Protein AF-0000000085138507 (afdb_homodimer)

Secondary structure (DSSP, 8-state):
-----------SEEEEE--TTSPPTTGGG---S-HHHHHHHHHTHHHHHHTTS-EEEEEEETTT--EEEEEEEEEEEEEGGGGTTTS-S---SEEEEEEEEEEEE-GGG-SSSHHHHHHHHHHHHHHHHHHHS---EEEEEE-GGGHHHHHHTT-EE-SSPP-TT-PEEEEEEHHHHHH-/-----------SEEEEE--TTSPPTTGGG---S-HHHHHHHHHTHHHHHHTTS-EEEEEEETTT--EEEEEEEEEEEEEGGGGTTTS-S---SEEEEEEEEEEEE-GGG-SSSHHHHHHHHHHHHHHHHHHHS---EEEEEE-GGGHHHHHHTT-EE-SSPP-TT-PEEEEEEHHHHHH-

Organism: Escherichia coli (strain 55989 / EAEC) (NCBI:txid585055)

Structure (mmCIF, N/CA/C/O backbone):
data_AF-0000000085138507-model_v1
#
loop_
_entity.id
_entity.type
_entity.pdbx_description
1 polymer 'Putative acetyltransferase'
#
loop_
_atom_site.group_PDB
_atom_site.id
_atom_site.type_symbol
_atom_site.label_atom_id
_atom_site.label_alt_id
_atom_site.label_comp_id
_atom_site.label_asym_id
_atom_site.label_entity_id
_atom_site.label_seq_id
_atom_site.pdbx_PDB_ins_code
_atom_site.Cartn_x
_atom_site.Cartn_y
_atom_site.Cartn_z
_atom_site.occupancy
_atom_site.B_iso_or_equiv
_atom_site.auth_seq_id
_atom_site.auth_comp_id
_atom_site.auth_asym_id
_atom_site.auth_atom_id
_atom_site.pdbx_PDB_model_num
ATOM 1 N N . MET A 1 1 ? -23.391 52.281 -12.688 1 33.97 1 MET A N 1
ATOM 2 C CA . MET A 1 1 ? -23.453 50.938 -12.078 1 33.97 1 MET A CA 1
ATOM 3 C C . MET A 1 1 ? -22.125 50.219 -12.211 1 33.97 1 MET A C 1
ATOM 5 O O . MET A 1 1 ? -21.688 49.906 -13.328 1 33.97 1 MET A O 1
ATOM 9 N N . VAL A 1 2 ? -21.156 50.469 -11.352 1 42.88 2 VAL A N 1
ATOM 10 C CA . VAL A 1 2 ? -19.781 49.969 -11.227 1 42.88 2 VAL A CA 1
ATOM 11 C C . VAL A 1 2 ? -19.781 48.438 -11.141 1 42.88 2 VAL A C 1
ATOM 13 O O . VAL A 1 2 ? -20.516 47.875 -10.352 1 42.88 2 VAL A O 1
ATOM 16 N N . ASP A 1 3 ? -19.562 47.719 -12.203 1 40.81 3 ASP A N 1
ATOM 17 C CA . ASP A 1 3 ? -19.266 46.281 -12.219 1 40.81 3 ASP A CA 1
ATOM 18 C C . ASP A 1 3 ? -18.281 45.938 -11.109 1 40.81 3 ASP A C 1
ATOM 20 O O . ASP A 1 3 ? -17.125 46.375 -11.117 1 40.81 3 ASP A O 1
ATOM 24 N N . LYS A 1 4 ? -18.734 45.812 -9.883 1 41.88 4 LYS A N 1
ATOM 25 C CA . LYS A 1 4 ? -17.922 45.188 -8.844 1 41.88 4 LYS A CA 1
ATOM 26 C C . LYS A 1 4 ? -17.25 43.906 -9.367 1 41.88 4 LYS A C 1
ATOM 28 O O . LYS A 1 4 ? -17.906 42.875 -9.555 1 41.88 4 LYS A O 1
ATOM 33 N N . HIS A 1 5 ? -16.203 43.938 -10.211 1 39.97 5 HIS A N 1
ATOM 34 C CA . HIS A 1 5 ? -15.344 42.75 -10.367 1 39.97 5 HIS A CA 1
ATOM 35 C C . HIS A 1 5 ? -15.109 42.062 -9.031 1 39.97 5 HIS A C 1
ATOM 37 O O . HIS A 1 5 ? -14.445 42.625 -8.148 1 39.97 5 HIS A O 1
ATOM 43 N N . GLU A 1 6 ? -16.031 41.438 -8.484 1 41.84 6 GLU A N 1
ATOM 44 C CA . GLU A 1 6 ? -15.68 40.5 -7.41 1 41.84 6 GLU A CA 1
ATOM 45 C C . GLU A 1 6 ? -14.312 39.875 -7.656 1 41.84 6 GLU A C 1
ATOM 47 O O . GLU A 1 6 ? -14.117 39.156 -8.648 1 41.84 6 GLU A O 1
ATOM 52 N N . GLU A 1 7 ? -13.211 40.5 -7.371 1 41.88 7 GLU A N 1
ATOM 53 C CA . GLU A 1 7 ? -11.922 39.844 -7.344 1 41.88 7 GLU A CA 1
ATOM 54 C C . GLU A 1 7 ? -12.055 38.406 -6.82 1 41.88 7 GLU A C 1
ATOM 56 O O . GLU A 1 7 ? -12.406 38.188 -5.66 1 41.88 7 GLU A O 1
ATOM 61 N N . ILE A 1 8 ? -12.539 37.438 -7.512 1 46.22 8 ILE A N 1
ATOM 62 C CA . ILE A 1 8 ? -12.406 36.031 -7.148 1 46.22 8 ILE A CA 1
ATOM 63 C C . ILE A 1 8 ? -11.07 35.812 -6.441 1 46.22 8 ILE A C 1
ATOM 65 O O . ILE A 1 8 ? -10.008 35.906 -7.059 1 46.22 8 ILE A O 1
ATOM 69 N N . THR A 1 9 ? -10.828 36.188 -5.195 1 48.88 9 THR A N 1
ATOM 70 C CA . THR A 1 9 ? -9.656 35.938 -4.359 1 48.88 9 THR A CA 1
ATOM 71 C C . THR A 1 9 ? -9.281 34.438 -4.414 1 48.88 9 THR A C 1
ATOM 73 O O . THR A 1 9 ? -10.031 33.594 -3.938 1 48.88 9 THR A O 1
ATOM 76 N N . LEU A 1 10 ? -8.664 33.969 -5.422 1 53.12 10 LEU A N 1
ATOM 77 C CA . LEU A 1 10 ? -8.125 32.625 -5.527 1 53.12 10 LEU A CA 1
ATOM 78 C C . LEU A 1 10 ? -7.574 32.156 -4.188 1 53.12 10 LEU A C 1
ATOM 80 O O . LEU A 1 10 ? -7.012 32.938 -3.43 1 53.12 10 LEU A O 1
ATOM 84 N N . PRO A 1 11 ? -8.047 30.969 -3.801 1 62.44 11 PRO A N 1
ATOM 85 C CA . PRO A 1 11 ? -7.48 30.531 -2.523 1 62.44 11 PRO A CA 1
ATOM 86 C C . PRO A 1 11 ? -5.969 30.75 -2.439 1 62.44 11 PRO A C 1
ATOM 88 O O . PRO A 1 11 ? -5.27 30.641 -3.449 1 62.44 11 PRO A O 1
ATOM 91 N N . ILE A 1 12 ? -5.543 31.328 -1.505 1 81 12 ILE A N 1
ATOM 92 C CA . ILE A 1 12 ? -4.16 31.719 -1.245 1 81 12 ILE A CA 1
ATOM 93 C C . ILE A 1 12 ? -3.279 30.484 -1.158 1 81 12 ILE A C 1
ATOM 95 O O . ILE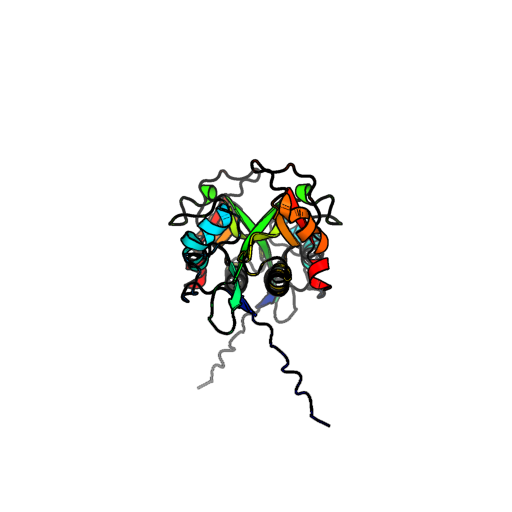 A 1 12 ? -2.053 30.578 -1.23 1 81 12 ILE A O 1
ATOM 99 N N . VAL A 1 13 ? -3.953 29.25 -1.295 1 89.38 13 VAL A N 1
ATOM 100 C CA . VAL A 1 13 ? -3.123 28.078 -1.058 1 89.38 13 VAL A CA 1
ATOM 101 C C . VAL A 1 13 ? -3.324 27.062 -2.184 1 89.38 13 VAL A C 1
ATOM 103 O O . VAL A 1 13 ? -4.352 27.078 -2.867 1 89.38 13 VAL A O 1
ATOM 106 N N . LEU A 1 14 ? -2.346 26.25 -2.516 1 92.69 14 LEU A N 1
ATOM 107 C CA . LEU A 1 14 ? -2.326 25.172 -3.498 1 92.69 14 LEU A CA 1
ATOM 108 C C . LEU A 1 14 ? -1.874 23.859 -2.859 1 92.69 14 LEU A C 1
ATOM 110 O O . LEU A 1 14 ? -0.912 23.844 -2.088 1 92.69 14 LEU A O 1
ATOM 114 N N . SER A 1 15 ? -2.652 22.828 -3.082 1 94.56 15 SER A N 1
ATOM 115 C CA . SER A 1 15 ? -2.256 21.5 -2.639 1 94.56 15 SER A CA 1
ATOM 116 C C . SER A 1 15 ? -1.536 20.734 -3.748 1 94.56 15 SER A C 1
ATOM 118 O O . SER A 1 15 ? -1.944 20.797 -4.91 1 94.56 15 SER A O 1
ATOM 120 N N . CYS A 1 16 ? -0.448 20.031 -3.461 1 95.56 16 CYS A N 1
ATOM 121 C CA . CYS A 1 16 ? 0.313 19.266 -4.445 1 95.56 16 CYS A CA 1
ATOM 122 C C . CYS A 1 16 ? 1.08 18.125 -3.781 1 95.56 16 CYS A C 1
ATOM 124 O O . CYS A 1 16 ? 1.076 18 -2.557 1 95.56 16 CYS A O 1
ATOM 126 N N . ASN A 1 17 ? 1.604 17.281 -4.617 1 97.69 17 ASN A N 1
ATOM 127 C CA . ASN A 1 17 ? 2.549 16.312 -4.09 1 97.69 17 ASN A CA 1
ATOM 128 C C . ASN A 1 17 ? 3.844 16.969 -3.629 1 97.69 17 ASN A C 1
ATOM 130 O O . ASN A 1 17 ? 4.395 17.812 -4.328 1 97.69 17 ASN A O 1
ATOM 134 N N . TYR A 1 18 ? 4.273 16.641 -2.441 1 98.25 18 TYR A N 1
ATOM 135 C CA . TYR A 1 18 ? 5.582 17.109 -1.993 1 98.25 18 TYR A CA 1
ATOM 136 C C . TYR A 1 18 ? 6.695 16.469 -2.816 1 98.25 18 TYR A C 1
ATOM 138 O O . TYR A 1 18 ? 6.691 15.258 -3.053 1 98.25 18 TYR A O 1
ATOM 146 N N . GLN A 1 19 ? 7.648 17.266 -3.217 1 96.75 19 GLN A N 1
ATOM 147 C CA . GLN A 1 19 ? 8.797 16.797 -3.988 1 96.75 19 GLN A CA 1
ATOM 148 C C . GLN A 1 19 ? 10.102 17.062 -3.244 1 96.75 19 GLN A C 1
ATOM 150 O O . GLN A 1 19 ? 10.406 18.203 -2.906 1 96.75 19 GLN A O 1
ATOM 155 N N . SER A 1 20 ? 10.859 16.062 -3.057 1 96.94 20 SER A N 1
ATOM 156 C CA . SER A 1 20 ? 12.055 16.156 -2.223 1 96.94 20 SER A CA 1
ATOM 157 C C . SER A 1 20 ? 13.148 16.969 -2.916 1 96.94 20 SER A C 1
ATOM 159 O O . SER A 1 20 ? 14.109 17.391 -2.275 1 96.94 20 SER A O 1
ATOM 161 N N . ASP A 1 21 ? 13.078 17.156 -4.168 1 96.06 21 ASP A N 1
ATOM 162 C CA . ASP A 1 21 ? 14.117 17.875 -4.898 1 96.06 21 ASP A CA 1
ATOM 163 C C . ASP A 1 21 ? 13.805 19.359 -4.98 1 96.06 21 ASP A C 1
ATOM 165 O O . ASP A 1 21 ? 14.555 20.125 -5.594 1 96.06 21 ASP A O 1
ATOM 169 N N . ILE A 1 22 ? 12.688 19.797 -4.469 1 94.56 22 ILE A N 1
ATOM 170 C CA . ILE A 1 22 ? 12.273 21.203 -4.418 1 94.56 22 ILE A CA 1
ATOM 171 C C . ILE A 1 22 ? 12.516 21.766 -3.018 1 94.56 22 ILE A C 1
ATOM 173 O O . ILE A 1 22 ? 12.32 21.062 -2.021 1 94.56 22 ILE A O 1
ATOM 177 N N . THR A 1 23 ? 12.977 22.953 -2.996 1 94.56 23 THR A N 1
ATOM 178 C CA . THR A 1 23 ? 13.102 23.641 -1.722 1 94.56 23 THR A CA 1
ATOM 179 C C . THR A 1 23 ? 11.844 24.453 -1.422 1 94.56 23 THR A C 1
ATOM 181 O O . THR A 1 23 ? 11.477 25.344 -2.197 1 94.56 23 THR A O 1
ATOM 184 N N . TYR A 1 24 ? 11.242 24.219 -0.356 1 96.75 24 TYR A N 1
ATOM 185 C CA . TYR A 1 24 ? 10.055 24.953 0.068 1 96.75 24 TYR A CA 1
ATOM 186 C C . TYR A 1 24 ? 10.406 26.031 1.092 1 96.75 24 TYR A C 1
ATOM 188 O O . TYR A 1 24 ? 10.883 25.719 2.186 1 96.75 24 TYR A O 1
ATOM 196 N N . PRO A 1 25 ? 10.172 27.25 0.756 1 96.44 25 PRO A N 1
ATOM 197 C CA . PRO A 1 25 ? 10.438 28.297 1.753 1 96.44 25 PRO A CA 1
ATOM 198 C C . PRO A 1 25 ? 9.719 28.047 3.072 1 96.44 25 PRO A C 1
ATOM 200 O O . PRO A 1 25 ? 8.562 27.594 3.076 1 96.44 25 PRO A O 1
ATOM 203 N N . GLY A 1 26 ? 10.43 28.266 4.18 1 95.25 26 GLY A N 1
ATOM 204 C CA . GLY A 1 26 ? 9.812 28.172 5.492 1 95.25 26 GLY A CA 1
ATOM 205 C C . GLY A 1 26 ? 9.852 26.781 6.074 1 95.25 26 GLY A C 1
ATOM 206 O O . GLY A 1 26 ? 9.523 26.578 7.246 1 95.25 26 GLY A O 1
ATOM 207 N N . GLN A 1 27 ? 10.164 25.719 5.273 1 97.69 27 GLN A N 1
ATOM 208 C CA . GLN A 1 27 ? 10.141 24.344 5.766 1 97.69 27 GLN A CA 1
ATOM 209 C C . GLN A 1 27 ? 11.047 24.188 6.984 1 97.69 27 GLN A C 1
ATOM 211 O O . GLN A 1 27 ? 10.672 23.531 7.961 1 97.69 27 GLN A O 1
ATOM 216 N N . LYS A 1 28 ? 12.211 24.828 7 1 97.31 28 LYS A N 1
ATOM 217 C CA . LYS A 1 28 ? 13.18 24.688 8.086 1 97.31 28 LYS A CA 1
ATOM 218 C C . LYS A 1 28 ? 12.664 25.328 9.367 1 97.31 28 LYS A C 1
ATOM 220 O O . LYS A 1 28 ? 13.164 25.062 10.453 1 97.31 28 LYS A O 1
ATOM 225 N N . GLN A 1 29 ? 11.688 26.234 9.289 1 97.31 29 GLN A N 1
ATOM 226 C CA . GLN A 1 29 ? 11.117 26.922 10.438 1 97.31 29 GLN A CA 1
ATOM 227 C C . GLN A 1 29 ? 9.648 26.562 10.633 1 97.31 29 GLN A C 1
ATOM 229 O O . GLN A 1 29 ? 8.898 27.281 11.273 1 97.31 29 GLN A O 1
ATOM 234 N N . PHE A 1 30 ? 9.305 25.516 9.977 1 98.25 30 PHE A N 1
ATOM 235 C CA . PHE A 1 30 ? 7.914 25.078 10.062 1 98.25 30 PHE A CA 1
ATOM 236 C C . PHE A 1 30 ? 7.477 24.938 11.516 1 98.25 30 PHE A C 1
ATOM 238 O O . PHE A 1 30 ? 8.227 24.422 12.352 1 98.25 30 PHE A O 1
ATOM 245 N N . ASP A 1 31 ? 6.277 25.422 11.82 1 98.19 31 ASP A N 1
ATOM 246 C CA . ASP A 1 31 ? 5.742 25.375 13.18 1 98.19 31 ASP A CA 1
ATOM 247 C C . ASP A 1 31 ? 4.234 25.141 13.172 1 98.19 31 ASP A C 1
ATOM 249 O O . ASP A 1 31 ? 3.459 26.047 12.859 1 98.19 31 ASP A O 1
ATOM 253 N N . CYS A 1 32 ? 3.848 23.984 13.531 1 97.25 32 CYS A N 1
ATOM 254 C CA . CYS A 1 32 ? 2.42 23.688 13.609 1 97.25 32 CYS A CA 1
ATOM 255 C C . CYS A 1 32 ? 1.965 23.562 15.055 1 97.25 32 CYS A C 1
ATOM 257 O O . CYS A 1 32 ? 0.802 23.25 15.32 1 97.25 32 CYS A O 1
ATOM 259 N N . GLY A 1 33 ? 2.885 23.734 15.984 1 96.25 33 GLY A N 1
ATOM 260 C CA . GLY A 1 33 ? 2.557 23.656 17.406 1 96.25 33 GLY A CA 1
ATOM 261 C C . GLY A 1 33 ? 2.824 22.281 18 1 96.25 33 GLY A C 1
ATOM 262 O O . GLY A 1 33 ? 2.725 22.109 19.219 1 96.25 33 GLY A O 1
ATOM 263 N N . ASN A 1 34 ? 3.078 21.219 17.297 1 94.88 34 ASN A N 1
ATOM 264 C CA . ASN A 1 34 ? 3.461 19.891 17.734 1 94.88 34 ASN A CA 1
ATOM 265 C C . ASN A 1 34 ? 4.949 19.625 17.5 1 94.88 34 ASN A C 1
ATOM 267 O O . ASN A 1 34 ? 5.398 19.516 16.359 1 94.88 34 ASN A O 1
ATOM 271 N N . PRO A 1 35 ? 5.684 19.484 18.578 1 95.56 35 PRO A N 1
ATOM 272 C CA . PRO A 1 35 ? 7.141 19.422 18.438 1 95.56 35 PRO A CA 1
ATOM 273 C C . PRO A 1 35 ? 7.598 18.203 17.625 1 95.56 35 PRO A C 1
ATOM 275 O O . PRO A 1 35 ? 8.617 18.281 16.938 1 95.56 35 PRO A O 1
ATOM 278 N N . VAL A 1 36 ? 6.898 17.141 17.688 1 94.25 36 VAL A N 1
ATOM 279 C CA . VAL A 1 36 ? 7.258 15.922 16.953 1 94.25 36 VAL A CA 1
ATOM 280 C C . VAL A 1 36 ? 7.109 16.172 15.445 1 94.25 36 VAL A C 1
ATOM 282 O O . VAL A 1 36 ? 8.023 15.875 14.672 1 94.25 36 VAL A O 1
ATOM 285 N N . ILE A 1 37 ? 6.012 16.703 15.031 1 96.88 37 ILE A N 1
ATOM 286 C CA . ILE A 1 37 ? 5.754 16.984 13.617 1 96.88 37 ILE A CA 1
ATOM 287 C C . ILE A 1 37 ? 6.723 18.047 13.125 1 96.88 37 ILE A C 1
ATOM 289 O O . ILE A 1 37 ? 7.297 17.922 12.039 1 96.88 37 ILE A O 1
ATOM 293 N N . ASP A 1 38 ? 6.914 19.078 13.977 1 98.12 38 ASP A N 1
ATOM 294 C CA . ASP A 1 38 ? 7.828 20.156 13.609 1 98.12 38 ASP A CA 1
ATOM 295 C C . ASP A 1 38 ? 9.234 19.625 13.336 1 98.12 38 ASP A C 1
ATOM 297 O O . ASP A 1 38 ? 9.836 19.953 12.312 1 98.12 38 ASP A O 1
ATOM 301 N N . LYS A 1 39 ? 9.68 18.844 14.266 1 98.06 39 LYS A N 1
ATOM 302 C CA . LYS A 1 39 ? 11.016 18.281 14.109 1 98.06 39 LYS A CA 1
ATOM 303 C C . LYS A 1 39 ? 11.109 17.438 12.836 1 98.06 39 LYS A C 1
ATOM 305 O O . LYS A 1 39 ? 12.086 17.547 12.086 1 98.06 39 LYS A O 1
ATOM 310 N N . PHE A 1 40 ? 10.172 16.641 12.57 1 97.69 40 PHE A N 1
ATOM 311 C CA . PHE A 1 40 ? 10.156 15.781 11.391 1 97.69 40 PHE A CA 1
ATOM 312 C C . PHE A 1 40 ? 10.18 16.625 10.117 1 97.69 40 PHE A C 1
ATOM 314 O O . PHE A 1 40 ? 10.984 16.375 9.219 1 97.69 40 PHE A O 1
ATOM 321 N N . VAL A 1 41 ? 9.273 17.562 10.008 1 98.31 41 VAL A N 1
ATOM 322 C CA . VAL A 1 41 ? 9.141 18.375 8.805 1 98.31 41 VAL A CA 1
ATOM 323 C C . VAL A 1 41 ? 10.445 19.125 8.539 1 98.31 41 VAL A C 1
ATOM 325 O O . VAL A 1 41 ? 10.914 19.188 7.406 1 98.31 41 VAL A O 1
ATOM 328 N N . ARG A 1 42 ? 11.07 19.641 9.594 1 98.5 42 ARG A N 1
ATOM 329 C CA . ARG A 1 42 ? 12.273 20.453 9.469 1 98.5 42 ARG A CA 1
ATOM 330 C C . ARG A 1 42 ? 13.477 19.609 9.094 1 98.5 42 ARG A C 1
ATOM 332 O O . ARG A 1 42 ? 14.297 20.016 8.266 1 98.5 42 ARG A O 1
ATOM 339 N N . ALA A 1 43 ? 13.477 18.391 9.641 1 97.81 43 ALA A N 1
ATOM 340 C CA . ALA A 1 43 ? 14.766 17.703 9.625 1 97.81 43 ALA A CA 1
ATOM 341 C C . ALA A 1 43 ? 14.68 16.406 8.828 1 97.81 43 ALA A C 1
ATOM 343 O O . ALA A 1 43 ? 15.695 15.891 8.344 1 97.81 43 ALA A O 1
ATOM 344 N N . SER A 1 44 ? 13.555 15.82 8.648 1 97.81 44 SER A N 1
ATOM 345 C CA . SER A 1 44 ? 13.5 14.438 8.18 1 97.81 44 SER A CA 1
ATOM 346 C C . SER A 1 44 ? 12.625 14.312 6.934 1 97.81 44 SER A C 1
ATOM 348 O O . SER A 1 44 ? 12.789 13.375 6.148 1 97.81 44 SER A O 1
ATOM 350 N N . LEU A 1 45 ? 11.719 15.234 6.723 1 98.12 45 LEU A N 1
ATOM 351 C CA . LEU A 1 45 ? 10.703 15.109 5.676 1 98.12 45 LEU A CA 1
ATOM 352 C C . LEU A 1 45 ? 11.359 14.898 4.312 1 98.12 45 LEU A C 1
ATOM 354 O O . LEU A 1 45 ? 11.031 13.945 3.602 1 98.12 45 LEU A O 1
ATOM 358 N N . LYS A 1 46 ? 12.258 15.781 3.963 1 98 46 LYS A N 1
ATOM 359 C CA . LYS A 1 46 ? 12.914 15.719 2.66 1 98 46 LYS A CA 1
ATOM 360 C C . LYS A 1 46 ? 13.594 14.367 2.451 1 98 46 LYS A C 1
ATOM 362 O O . LYS A 1 46 ? 13.383 13.719 1.426 1 98 46 LYS A O 1
ATOM 367 N N . LYS A 1 47 ? 14.359 13.969 3.389 1 97.06 47 LYS A N 1
ATOM 368 C CA . LYS A 1 47 ? 15.094 12.711 3.305 1 97.06 47 LYS A CA 1
ATOM 369 C C . LYS A 1 47 ? 14.141 11.523 3.246 1 97.06 47 LYS A C 1
ATOM 371 O O . LYS A 1 47 ? 14.367 10.57 2.496 1 97.06 47 LYS A O 1
ATOM 376 N N . SER A 1 48 ? 13.109 11.523 4.07 1 97.44 48 SER A N 1
ATOM 377 C CA . SER A 1 48 ? 12.148 10.43 4.125 1 97.44 48 SER A CA 1
ATOM 378 C C . SER A 1 48 ? 11.453 10.234 2.781 1 97.44 48 SER A C 1
ATOM 380 O O . SER A 1 48 ? 11.266 9.102 2.332 1 97.44 48 SER A O 1
ATOM 382 N N . VAL A 1 49 ? 11.078 11.352 2.154 1 97.88 49 VAL A N 1
ATOM 383 C CA . VAL A 1 49 ? 10.43 11.273 0.851 1 97.88 49 VAL A CA 1
ATOM 384 C C . VAL A 1 49 ? 11.438 10.828 -0.203 1 97.88 49 VAL A C 1
ATOM 386 O O . VAL A 1 49 ? 11.133 9.969 -1.036 1 97.88 49 VAL A O 1
ATOM 389 N N . ARG A 1 50 ? 12.594 11.344 -0.15 1 96.5 50 ARG A N 1
ATOM 390 C CA . ARG A 1 50 ? 13.648 10.992 -1.097 1 96.5 50 ARG A CA 1
ATOM 391 C C . ARG A 1 50 ? 13.969 9.508 -1.038 1 96.5 50 ARG A C 1
ATOM 393 O O . ARG A 1 50 ? 14.18 8.867 -2.072 1 96.5 50 ARG A O 1
ATOM 400 N N . ASN A 1 51 ? 13.992 9 0.156 1 95.75 51 ASN A N 1
ATOM 401 C CA . ASN A 1 51 ? 14.359 7.605 0.376 1 95.75 51 ASN A CA 1
ATOM 402 C C . ASN A 1 51 ? 13.156 6.68 0.219 1 95.75 51 ASN A C 1
ATOM 404 O O . ASN A 1 51 ? 13.242 5.484 0.505 1 95.75 51 ASN A O 1
ATOM 408 N N . SER A 1 52 ? 12.008 7.184 -0.101 1 96.25 52 SER A N 1
ATOM 409 C CA . SER A 1 52 ? 10.781 6.422 -0.294 1 96.25 52 SER A CA 1
ATOM 410 C C . SER A 1 52 ? 10.289 5.824 1.02 1 96.25 52 SER A C 1
ATOM 412 O O . SER A 1 52 ? 9.719 4.73 1.034 1 96.25 52 SER A O 1
ATOM 414 N N . ASP A 1 53 ? 10.609 6.504 2.123 1 96.81 53 ASP A N 1
ATOM 415 C CA . ASP A 1 53 ? 10.078 6.082 3.416 1 96.81 53 ASP A CA 1
ATOM 416 C C . ASP A 1 53 ? 8.594 6.414 3.535 1 96.81 53 ASP A C 1
ATOM 418 O O . ASP A 1 53 ? 7.863 5.766 4.293 1 96.81 53 ASP A O 1
ATOM 422 N N . CYS A 1 54 ? 8.18 7.391 2.854 1 97.94 54 CYS A N 1
ATOM 423 C CA . CYS A 1 54 ? 6.789 7.832 2.818 1 97.94 54 CYS A CA 1
ATOM 424 C C . CYS A 1 54 ? 6.535 8.742 1.624 1 97.94 54 CYS A C 1
ATOM 426 O O . CYS A 1 54 ? 7.48 9.211 0.985 1 97.94 54 CYS A O 1
ATOM 428 N N . ALA A 1 55 ? 5.273 8.867 1.271 1 98.56 55 ALA A N 1
ATOM 429 C CA . ALA A 1 55 ? 4.82 9.938 0.39 1 98.56 55 ALA A CA 1
ATOM 430 C C . ALA A 1 55 ? 4.277 11.117 1.196 1 98.56 55 ALA A C 1
ATOM 432 O O . ALA A 1 55 ? 4.078 11.008 2.408 1 98.56 55 ALA A O 1
ATOM 433 N N . ALA A 1 56 ? 4.074 12.227 0.526 1 98.62 56 ALA A N 1
ATOM 434 C CA . ALA A 1 56 ? 3.562 13.398 1.236 1 98.62 56 ALA A CA 1
ATOM 435 C C . ALA A 1 56 ? 2.781 14.312 0.295 1 98.62 56 ALA A C 1
ATOM 437 O O . ALA A 1 56 ? 3.104 14.414 -0.891 1 98.62 56 ALA A O 1
ATOM 438 N N . LYS A 1 57 ? 1.719 14.891 0.771 1 98.56 57 LYS A N 1
ATOM 439 C CA . LYS A 1 57 ? 1.054 16.047 0.166 1 98.56 57 LYS A CA 1
ATOM 440 C C . LYS A 1 57 ? 1.471 17.344 0.851 1 98.56 57 LYS A C 1
ATOM 442 O O . LYS A 1 57 ? 1.645 17.375 2.07 1 98.56 57 LYS A O 1
ATOM 447 N N . ALA A 1 58 ? 1.578 18.328 0.089 1 97.88 58 ALA A N 1
ATOM 448 C CA . ALA A 1 58 ? 1.954 19.641 0.613 1 97.88 58 ALA A CA 1
ATOM 449 C C . ALA A 1 58 ? 0.903 20.703 0.268 1 97.88 58 ALA A C 1
ATOM 451 O O . ALA A 1 58 ? 0.317 20.672 -0.817 1 97.88 58 ALA A O 1
ATOM 452 N N . LEU A 1 59 ? 0.619 21.484 1.195 1 97 59 LEU A N 1
ATOM 453 C CA . LEU A 1 59 ? -0.074 22.75 0.967 1 97 59 LEU A CA 1
ATOM 454 C C . LEU A 1 59 ? 0.914 23.922 0.918 1 97 59 LEU A C 1
ATOM 456 O O . LEU A 1 59 ? 1.705 24.109 1.846 1 97 59 LEU A O 1
ATOM 460 N N . ILE A 1 60 ? 0.823 24.688 -0.132 1 96.81 60 ILE A N 1
ATOM 461 C CA . ILE A 1 60 ? 1.791 25.766 -0.27 1 96.81 60 ILE A CA 1
ATOM 462 C C . ILE A 1 60 ? 1.062 27.078 -0.536 1 96.81 60 ILE A C 1
ATOM 464 O O . ILE A 1 60 ? -0.053 27.078 -1.066 1 96.81 60 ILE A O 1
ATOM 468 N N . ASP A 1 61 ? 1.657 28.172 -0.065 1 94.31 61 ASP A N 1
ATOM 469 C CA . ASP A 1 61 ? 1.197 29.5 -0.448 1 94.31 61 ASP A CA 1
ATOM 470 C C . ASP A 1 61 ? 1.418 29.75 -1.938 1 94.31 61 ASP A C 1
ATOM 472 O O . ASP A 1 61 ? 2.541 29.625 -2.434 1 94.31 61 ASP A O 1
ATOM 476 N N . ARG A 1 62 ? 0.429 30.109 -2.625 1 92.62 62 ARG A N 1
ATOM 477 C CA . ARG A 1 62 ? 0.49 30.234 -4.078 1 92.62 62 ARG A CA 1
ATOM 478 C C . ARG A 1 62 ? 1.467 31.312 -4.504 1 92.62 62 ARG A C 1
ATOM 480 O O . ARG A 1 62 ? 2.088 31.219 -5.562 1 92.62 62 ARG A O 1
ATOM 487 N N . GLN A 1 63 ? 1.612 32.25 -3.771 1 91.25 63 GLN A N 1
ATOM 488 C CA . GLN A 1 63 ? 2.43 33.406 -4.133 1 91.25 63 GLN A CA 1
ATOM 489 C C . GLN A 1 63 ? 3.889 33.188 -3.74 1 91.25 63 GLN A C 1
ATOM 491 O O . GLN A 1 63 ? 4.785 33.312 -4.578 1 91.25 63 GLN A O 1
ATOM 496 N N . SER A 1 64 ? 4.137 32.812 -2.529 1 92 64 SER A N 1
ATOM 497 C CA . SER A 1 64 ? 5.496 32.75 -2.002 1 92 64 SER A CA 1
ATOM 498 C C . SER A 1 64 ? 6.082 31.344 -2.16 1 92 64 SER A C 1
ATOM 500 O O . SER A 1 64 ? 7.297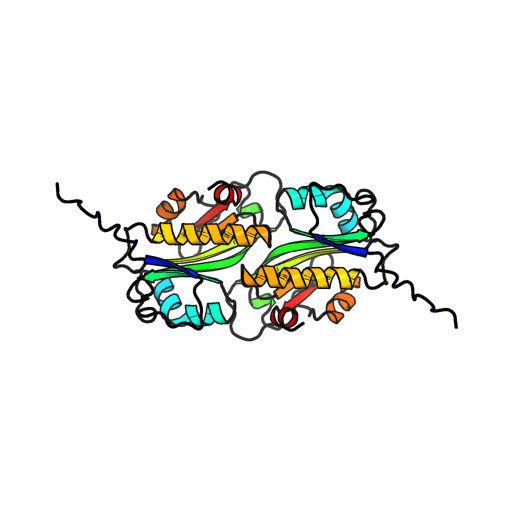 31.156 -2.072 1 92 64 SER A O 1
ATOM 502 N N . GLY A 1 65 ? 5.219 30.344 -2.291 1 94.56 65 GLY A N 1
ATOM 503 C CA . GLY A 1 65 ? 5.695 28.969 -2.303 1 94.56 65 GLY A CA 1
ATOM 504 C C . GLY A 1 65 ? 5.996 28.422 -0.916 1 94.56 65 GLY A C 1
ATOM 505 O O . GLY A 1 65 ? 6.512 27.312 -0.774 1 94.56 65 GLY A O 1
ATOM 506 N N . GLU A 1 66 ? 5.621 29.172 0.035 1 95.88 66 GLU A N 1
ATOM 507 C CA . GLU A 1 66 ? 5.875 28.766 1.415 1 95.88 66 GLU A CA 1
ATOM 508 C C . GLU A 1 66 ? 5.117 27.5 1.765 1 95.88 66 GLU A C 1
ATOM 510 O O . GLU A 1 66 ? 3.951 27.344 1.392 1 95.88 66 GLU A O 1
ATOM 515 N N . LEU A 1 67 ? 5.789 26.562 2.494 1 97.44 67 LEU A N 1
ATOM 516 C CA . LEU A 1 67 ? 5.129 25.344 2.977 1 97.44 67 LEU A CA 1
ATOM 517 C C . LEU A 1 67 ? 4.184 25.672 4.129 1 97.44 67 LEU A C 1
ATOM 519 O O . LEU A 1 67 ? 4.625 26.062 5.207 1 97.44 67 LEU A O 1
ATOM 523 N N . ILE A 1 68 ? 2.916 25.453 3.879 1 96.88 68 ILE A N 1
ATOM 524 C CA . ILE A 1 68 ? 1.863 25.812 4.82 1 96.88 68 ILE A CA 1
ATOM 525 C C . ILE A 1 68 ? 1.403 24.578 5.586 1 96.88 68 ILE A C 1
ATOM 527 O O . ILE A 1 68 ? 1.063 24.672 6.77 1 96.88 68 ILE A O 1
ATOM 531 N N . GLY A 1 69 ? 1.381 23.5 4.984 1 97.94 69 GLY A N 1
ATOM 532 C CA . GLY A 1 69 ? 0.909 22.266 5.586 1 97.94 69 GLY A CA 1
ATOM 533 C C . GLY A 1 69 ? 1.463 21.031 4.91 1 97.94 69 GLY A C 1
ATOM 534 O O . GLY A 1 69 ? 1.901 21.078 3.76 1 97.94 69 GLY A O 1
ATOM 535 N N . ILE A 1 70 ? 1.438 19.938 5.66 1 98.38 70 ILE A N 1
ATOM 536 C CA . ILE A 1 70 ? 2 18.688 5.164 1 98.38 70 ILE A CA 1
ATOM 537 C C . ILE A 1 70 ? 1.197 17.516 5.711 1 98.38 70 ILE A C 1
ATOM 539 O O . ILE A 1 70 ? 0.719 17.547 6.848 1 98.38 70 ILE A O 1
ATOM 543 N N . CYS A 1 71 ? 1.02 16.531 4.973 1 98.19 71 CYS A N 1
ATOM 544 C CA . CYS A 1 71 ? 0.598 15.227 5.457 1 98.19 71 CYS A CA 1
ATOM 545 C C . CYS A 1 71 ? 1.429 14.117 4.824 1 98.19 71 CYS A C 1
ATOM 547 O O . CYS A 1 71 ? 1.756 14.18 3.639 1 98.19 71 CYS A O 1
ATOM 549 N N . THR A 1 72 ? 1.886 13.188 5.531 1 98.5 72 THR A N 1
ATOM 550 C CA . THR A 1 72 ? 2.676 12.062 5.043 1 98.5 72 THR A CA 1
ATOM 551 C C . THR A 1 72 ? 1.918 10.75 5.215 1 98.5 72 THR A C 1
ATOM 553 O O . THR A 1 72 ? 1.104 10.617 6.129 1 98.5 72 THR A O 1
ATOM 556 N N . PHE A 1 73 ? 2.188 9.82 4.348 1 98.75 73 PHE A N 1
ATOM 557 C CA . PHE A 1 73 ? 1.458 8.555 4.398 1 98.75 73 PHE A CA 1
ATOM 558 C C . PHE A 1 73 ? 2.295 7.426 3.816 1 98.75 73 PHE A C 1
ATOM 560 O O . PHE A 1 73 ? 3.213 7.664 3.029 1 98.75 73 PHE A O 1
ATOM 567 N N . THR A 1 74 ? 2.037 6.246 4.242 1 98.69 74 THR A N 1
ATOM 568 C CA . THR A 1 74 ? 2.791 5.055 3.869 1 98.69 74 THR A CA 1
ATOM 569 C C . THR A 1 74 ? 1.862 3.852 3.727 1 98.69 74 THR A C 1
ATOM 571 O O . THR A 1 74 ? 0.711 3.895 4.164 1 98.69 74 THR A O 1
ATOM 574 N N . ALA A 1 75 ? 2.346 2.857 3.006 1 98.69 75 ALA A N 1
ATOM 575 C CA . ALA A 1 75 ? 1.659 1.569 3.016 1 98.69 75 ALA A CA 1
ATOM 576 C C . ALA A 1 75 ? 1.739 0.916 4.395 1 98.69 75 ALA A C 1
ATOM 578 O O . ALA A 1 75 ? 2.764 1.012 5.074 1 98.69 75 ALA A O 1
ATOM 579 N N . TYR A 1 76 ? 0.682 0.266 4.762 1 98.38 76 TYR A N 1
ATOM 580 C CA . TYR A 1 76 ? 0.604 -0.375 6.07 1 98.38 76 TYR A CA 1
ATOM 581 C C . TYR A 1 76 ? -0.368 -1.549 6.047 1 98.38 76 TYR A C 1
ATOM 583 O O . TYR A 1 76 ? -1.056 -1.772 5.047 1 98.38 76 TYR A O 1
ATOM 591 N N . SER A 1 77 ? -0.347 -2.369 7.051 1 98.19 77 SER A N 1
ATOM 592 C CA . SER A 1 77 ? -1.306 -3.455 7.223 1 98.19 77 SER A CA 1
ATOM 593 C C . SER A 1 77 ? -1.743 -3.582 8.68 1 98.19 77 SER A C 1
ATOM 595 O O . SER A 1 77 ? -0.995 -3.223 9.594 1 98.19 77 SER A O 1
ATOM 597 N N . LEU A 1 78 ? -2.955 -3.998 8.82 1 96.44 78 LEU A N 1
ATOM 598 C CA . LEU A 1 78 ? -3.551 -4.227 10.133 1 96.44 78 LEU A CA 1
ATOM 599 C C . LEU A 1 78 ? -4.02 -5.672 10.273 1 96.44 78 LEU A C 1
ATOM 601 O O . LEU A 1 78 ? -4.508 -6.266 9.312 1 96.44 78 LEU A O 1
ATOM 605 N N . GLU A 1 79 ? -3.936 -6.16 11.484 1 95.12 79 GLU A N 1
ATOM 606 C CA . GLU A 1 79 ? -4.629 -7.414 11.773 1 95.12 79 GLU A CA 1
ATOM 607 C C . GLU A 1 79 ? -6.145 -7.234 11.703 1 95.12 79 GLU A C 1
ATOM 609 O O . GLU A 1 79 ? -6.676 -6.219 12.164 1 95.12 79 GLU A O 1
ATOM 614 N N . LYS A 1 80 ? -6.789 -8.266 11.258 1 93.5 80 LYS A N 1
ATOM 615 C CA . LYS A 1 80 ? -8.234 -8.172 11.062 1 93.5 80 LYS A CA 1
ATOM 616 C C . LYS A 1 80 ? -8.945 -7.859 12.375 1 93.5 80 LYS A C 1
ATOM 618 O O . LYS A 1 80 ? -9.977 -7.176 12.383 1 93.5 80 LYS A O 1
ATOM 623 N N . GLN A 1 81 ? -8.414 -8.312 13.508 1 92.38 81 GLN A N 1
ATOM 624 C CA . GLN A 1 81 ? -9.055 -8.117 14.805 1 92.38 81 GLN A CA 1
ATOM 625 C C . GLN A 1 81 ? -9.156 -6.629 15.148 1 92.38 81 GLN A C 1
ATOM 627 O O . GLN A 1 81 ? -10.086 -6.211 15.836 1 92.38 81 GLN A O 1
ATOM 632 N N . ARG A 1 82 ? -8.227 -5.867 14.648 1 92.38 82 ARG A N 1
ATOM 633 C CA . ARG A 1 82 ? -8.188 -4.441 14.953 1 92.38 82 ARG A CA 1
ATOM 634 C C . ARG A 1 82 ? -9.336 -3.703 14.273 1 92.38 82 ARG A C 1
ATOM 636 O O . ARG A 1 82 ? -9.711 -2.604 14.695 1 92.38 82 ARG A O 1
ATOM 643 N N . VAL A 1 83 ? -9.922 -4.336 13.219 1 92.94 83 VAL A N 1
ATOM 644 C CA . VAL A 1 83 ? -10.945 -3.623 12.461 1 92.94 83 VAL A CA 1
ATOM 645 C C . VAL A 1 83 ? -12.266 -4.387 12.516 1 92.94 83 VAL A C 1
ATOM 647 O O . VAL A 1 83 ? -13.188 -4.102 11.75 1 92.94 83 VAL A O 1
ATOM 650 N N . SER A 1 84 ? -12.398 -5.445 13.227 1 88 84 SER A N 1
ATOM 651 C CA . SER A 1 84 ? -13.586 -6.289 13.312 1 88 84 SER A CA 1
ATOM 652 C C . SER A 1 84 ? -14.828 -5.465 13.641 1 88 84 SER A C 1
ATOM 654 O O . SER A 1 84 ? -15.922 -5.746 13.148 1 88 84 SER A O 1
ATOM 656 N N . GLY A 1 85 ? -14.75 -4.41 14.328 1 86.81 85 GLY A N 1
ATOM 657 C CA . GLY A 1 85 ? -15.906 -3.621 14.727 1 86.81 85 GLY A CA 1
ATOM 658 C C . GLY A 1 85 ? -16.25 -2.52 13.742 1 86.81 85 GLY A C 1
ATOM 659 O O . GLY A 1 85 ? -17.312 -1.896 13.844 1 86.81 85 GLY A O 1
ATOM 660 N N . VAL A 1 86 ? -15.438 -2.387 12.727 1 91.5 86 VAL A N 1
ATOM 661 C CA . VAL A 1 86 ? -15.664 -1.212 11.891 1 91.5 86 VAL A CA 1
ATOM 662 C C . VAL A 1 86 ? -15.789 -1.634 10.43 1 91.5 86 VAL A C 1
ATOM 664 O O . VAL A 1 86 ? -16.266 -0.864 9.594 1 91.5 86 VAL A O 1
ATOM 667 N N . LEU A 1 87 ? -15.305 -2.773 10.039 1 92.38 87 LEU A N 1
ATOM 668 C CA . LEU A 1 87 ? -15.492 -3.324 8.703 1 92.38 87 LEU A CA 1
ATOM 669 C C . LEU A 1 87 ? -16.469 -4.5 8.734 1 92.38 87 LEU A C 1
ATOM 671 O O . LEU A 1 87 ? -16.438 -5.312 9.656 1 92.38 87 LEU A O 1
ATOM 675 N N . GLN A 1 88 ? -17.203 -4.547 7.75 1 85.94 88 GLN A N 1
ATOM 676 C CA . GLN A 1 88 ? -18.172 -5.625 7.641 1 85.94 88 GLN A CA 1
ATOM 677 C C . GLN A 1 88 ? -17.625 -6.785 6.816 1 85.94 88 GLN A C 1
ATOM 679 O O . GLN A 1 88 ? -16.719 -6.598 6.004 1 85.94 88 GLN A O 1
ATOM 684 N N . GLY A 1 89 ? -18.188 -7.914 7.141 1 86.12 89 GLY A N 1
ATOM 685 C CA . GLY A 1 89 ? -17.859 -9.086 6.352 1 86.12 89 GLY A CA 1
ATOM 686 C C . GLY A 1 89 ? -16.562 -9.758 6.801 1 86.12 89 GLY A C 1
ATOM 687 O O . GLY A 1 89 ? -15.922 -9.305 7.75 1 86.12 89 GLY A O 1
ATOM 688 N N . SER A 1 90 ? -16.281 -10.875 6.168 1 87.81 90 SER A N 1
ATOM 689 C CA . SER A 1 90 ? -15.055 -11.625 6.441 1 87.81 90 SER A CA 1
ATOM 690 C C . SER A 1 90 ? -13.828 -10.914 5.863 1 87.81 90 SER A C 1
ATOM 692 O O . SER A 1 90 ? -13.867 -10.445 4.727 1 87.81 90 SER A O 1
ATOM 694 N N . GLN A 1 91 ? -12.883 -10.742 6.711 1 90 91 GLN A N 1
ATOM 695 C CA . GLN A 1 91 ? -11.617 -10.141 6.293 1 90 91 GLN A CA 1
ATOM 696 C C . GLN A 1 91 ? -10.484 -11.156 6.371 1 90 91 GLN A C 1
ATOM 698 O O . GLN A 1 91 ? -10.523 -12.078 7.188 1 90 91 GLN A O 1
ATOM 703 N N . PRO A 1 92 ? -9.516 -10.977 5.453 1 92.5 92 PRO A N 1
ATOM 704 C CA . PRO A 1 92 ? -8.305 -11.766 5.668 1 92.5 92 PRO A CA 1
ATOM 705 C C . PRO A 1 92 ? -7.609 -11.43 6.988 1 92.5 92 PRO A C 1
ATOM 707 O O . PRO A 1 92 ? -7.973 -10.461 7.652 1 92.5 92 PRO A O 1
ATOM 710 N N . SER A 1 93 ? -6.668 -12.305 7.352 1 92.62 93 SER A N 1
ATOM 711 C CA . SER A 1 93 ? -5.988 -12.141 8.633 1 92.62 93 SER A CA 1
ATOM 712 C C . SER A 1 93 ? -5.293 -10.789 8.719 1 92.62 93 SER A C 1
ATOM 714 O O . SER A 1 93 ? -5.246 -10.18 9.797 1 92.62 93 SER A O 1
ATOM 716 N N . GLU A 1 94 ? -4.727 -10.344 7.609 1 95.38 94 GLU A N 1
ATOM 717 C CA . GLU A 1 94 ? -4.121 -9.023 7.504 1 95.38 94 GLU A CA 1
ATOM 718 C C . GLU A 1 94 ? -4.773 -8.203 6.391 1 95.38 94 GLU A C 1
ATOM 720 O O . GLU A 1 94 ? -4.996 -8.711 5.289 1 95.38 94 GLU A O 1
ATOM 725 N N . ILE A 1 95 ? -5.039 -6.992 6.711 1 96.81 95 ILE A N 1
ATOM 726 C CA . ILE A 1 95 ? -5.684 -6.137 5.719 1 96.81 95 ILE A CA 1
ATOM 727 C C . ILE A 1 95 ? -4.742 -5.004 5.324 1 96.81 95 ILE A C 1
ATOM 729 O O . ILE A 1 95 ? -4.055 -4.43 6.176 1 96.81 95 ILE A O 1
ATOM 733 N N . GLY A 1 96 ? -4.641 -4.734 4.035 1 98.38 96 GLY A N 1
ATOM 734 C CA . GLY A 1 96 ? -3.861 -3.613 3.537 1 98.38 96 GLY A CA 1
ATOM 735 C C . GLY A 1 96 ? -4.559 -2.275 3.713 1 98.38 96 GLY A C 1
ATOM 736 O O . GLY A 1 96 ? -5.758 -2.154 3.449 1 98.38 96 GLY A O 1
ATOM 737 N N . VAL A 1 97 ? -3.82 -1.285 4.184 1 98.75 97 VAL A N 1
ATOM 738 C CA . VAL A 1 97 ? -4.348 0.063 4.371 1 98.75 97 VAL A CA 1
ATOM 739 C C . VAL A 1 97 ? -3.271 1.09 4.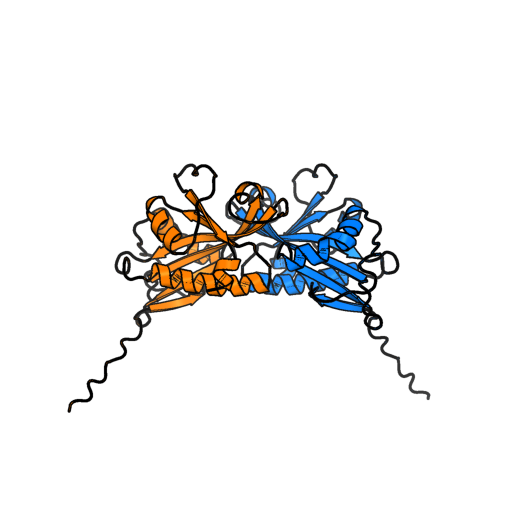023 1 98.75 97 VAL A C 1
ATOM 741 O O . VAL A 1 97 ? -2.107 0.735 3.818 1 98.75 97 VAL A O 1
ATOM 744 N N . VAL A 1 98 ? -3.676 2.322 3.885 1 98.88 98 VAL A N 1
ATOM 745 C CA . VAL A 1 98 ? -2.746 3.445 3.914 1 98.88 98 VAL A CA 1
ATOM 746 C C . VAL A 1 98 ? -2.697 4.043 5.32 1 98.88 98 VAL A C 1
ATOM 748 O O . VAL A 1 98 ? -3.736 4.25 5.949 1 98.88 98 VAL A O 1
ATOM 751 N N . ARG A 1 99 ? -1.539 4.242 5.797 1 98.69 99 ARG A N 1
ATOM 752 C CA . ARG A 1 99 ? -1.394 4.883 7.098 1 98.69 99 ARG A CA 1
ATOM 753 C C . ARG A 1 99 ? -1.077 6.367 6.945 1 98.69 99 ARG A C 1
ATOM 755 O O . ARG A 1 99 ? -0.092 6.734 6.301 1 98.69 99 ARG A O 1
ATOM 762 N N . LEU A 1 100 ? -1.932 7.188 7.445 1 98.56 100 LEU A N 1
ATOM 763 C CA . LEU A 1 100 ? -1.613 8.602 7.617 1 98.56 100 LEU A CA 1
ATOM 764 C C . LEU A 1 100 ? -0.694 8.812 8.812 1 98.56 100 LEU A C 1
ATOM 766 O O . LEU A 1 100 ? -1.095 8.578 9.961 1 98.56 100 LEU A O 1
ATOM 770 N N . VAL A 1 101 ? 0.486 9.281 8.602 1 97.5 101 VAL A N 1
ATOM 771 C CA . VAL A 1 101 ? 1.509 9.289 9.648 1 97.5 101 VAL A CA 1
ATOM 772 C C . VAL A 1 101 ? 1.55 10.656 10.32 1 97.5 101 VAL A C 1
ATOM 774 O O . VAL A 1 101 ? 1.524 10.75 11.555 1 97.5 101 VAL A O 1
ATOM 777 N N . MET A 1 102 ? 1.657 11.703 9.516 1 96.75 102 MET A N 1
ATOM 778 C CA . MET A 1 102 ? 1.704 13.07 10.039 1 96.75 102 MET A CA 1
ATOM 779 C C . MET A 1 102 ? 0.76 13.977 9.258 1 96.75 102 MET A C 1
ATOM 781 O O . MET A 1 102 ? 0.609 13.836 8.047 1 96.75 102 MET A O 1
ATOM 785 N N . LEU A 1 103 ? 0.172 14.867 9.977 1 97.44 103 LEU A N 1
ATOM 786 C CA . LEU A 1 103 ? -0.593 15.984 9.43 1 97.44 103 LEU A CA 1
ATOM 787 C C . LEU A 1 103 ? -0.365 17.25 10.242 1 97.44 103 LEU A C 1
ATOM 789 O O . LEU A 1 103 ? -0.569 17.266 11.461 1 97.44 103 LEU A O 1
ATOM 793 N N . GLY A 1 104 ? 0.134 18.25 9.57 1 97.56 104 GLY A N 1
ATOM 794 C CA . GLY A 1 104 ? 0.366 19.516 10.242 1 97.56 104 GLY A CA 1
ATOM 795 C C . GLY A 1 104 ? 0.118 20.719 9.344 1 97.56 104 GLY A C 1
ATOM 796 O O . GLY A 1 104 ? 0.439 20.688 8.148 1 97.56 104 GLY A O 1
ATOM 797 N N . VAL A 1 105 ? -0.483 21.719 9.898 1 97.5 105 VAL A N 1
ATOM 798 C CA . VAL A 1 105 ? -0.655 23.031 9.273 1 97.5 105 VAL A CA 1
ATOM 799 C C . VAL A 1 105 ? 0.022 24.109 10.125 1 97.5 105 VAL A C 1
ATOM 801 O O . VAL A 1 105 ? -0.127 24.125 11.344 1 97.5 105 VAL A O 1
ATOM 804 N N . ALA A 1 106 ? 0.749 24.969 9.461 1 97.44 106 ALA A N 1
ATOM 805 C CA . ALA A 1 106 ? 1.435 26.031 10.188 1 97.44 106 ALA A CA 1
ATOM 806 C C . ALA A 1 106 ? 0.457 26.828 11.047 1 97.44 106 ALA A C 1
ATOM 808 O O . ALA A 1 106 ? -0.663 27.109 10.625 1 97.44 106 ALA A O 1
ATOM 809 N N . ARG A 1 107 ? 0.891 27.281 12.172 1 96.38 107 ARG A N 1
ATOM 810 C CA . ARG A 1 107 ? 0.047 27.891 13.188 1 96.38 107 ARG A CA 1
ATOM 811 C C . ARG A 1 107 ? -0.709 29.094 12.617 1 96.38 107 ARG A C 1
ATOM 813 O O . ARG A 1 107 ? -1.909 29.25 12.859 1 96.38 107 ARG A O 1
ATOM 820 N N . LYS A 1 108 ? -0.037 29.891 11.883 1 91.62 108 LYS A N 1
ATOM 821 C CA . LYS A 1 108 ? -0.627 31.125 11.359 1 91.62 108 LYS A CA 1
ATOM 822 C C . LYS A 1 108 ? -1.752 30.812 10.375 1 91.62 108 LYS A C 1
ATOM 824 O O . LYS A 1 108 ? -2.545 31.703 10.039 1 91.62 108 LYS A O 1
ATOM 829 N N . TYR A 1 109 ? -1.847 29.609 9.898 1 93.81 109 TYR A N 1
ATOM 830 C CA . TYR A 1 109 ? -2.844 29.25 8.906 1 93.81 109 TYR A CA 1
ATOM 831 C C . TYR A 1 109 ? -3.867 28.281 9.484 1 93.81 109 TYR A C 1
ATOM 833 O O . TYR A 1 109 ? -4.715 27.75 8.758 1 93.81 109 TYR A O 1
ATOM 841 N N . GLN A 1 110 ? -3.777 27.969 10.734 1 93.56 110 GLN A N 1
ATOM 842 C CA . GLN A 1 110 ? -4.652 26.984 11.352 1 93.56 110 GLN A CA 1
ATOM 843 C C . GLN A 1 110 ? -6.055 27.547 11.57 1 93.56 110 GLN A C 1
ATOM 845 O O . GLN A 1 110 ? -6.246 28.766 11.539 1 93.56 110 GLN A O 1
ATOM 850 N N . LYS A 1 111 ? -7.023 26.625 11.695 1 92.19 111 LYS A N 1
ATOM 851 C CA . LYS A 1 111 ? -8.422 26.953 11.977 1 92.19 111 LYS A CA 1
ATOM 852 C C . LYS A 1 111 ? -9.047 27.734 10.828 1 92.19 111 LYS A C 1
ATOM 854 O O . LYS A 1 111 ? -9.828 28.656 11.055 1 92.19 111 LYS A O 1
ATOM 859 N N . ARG A 1 112 ? -8.586 27.5 9.656 1 92.62 112 ARG A N 1
ATOM 860 C CA . ARG A 1 112 ? -9.109 28.125 8.445 1 92.62 112 ARG A CA 1
ATOM 861 C C . ARG A 1 112 ? -9.594 27.078 7.449 1 92.62 112 ARG A C 1
ATOM 863 O O . ARG A 1 112 ? -9.898 27.391 6.301 1 92.62 112 ARG A O 1
ATOM 870 N N . GLY A 1 113 ? -9.508 25.781 7.852 1 93.56 113 GLY A N 1
ATOM 871 C CA . GLY A 1 113 ? -9.992 24.719 6.992 1 93.56 113 GLY A CA 1
ATOM 872 C C . GLY A 1 113 ? -8.906 24.109 6.129 1 93.56 113 GLY A C 1
ATOM 873 O O . GLY A 1 113 ? -9.164 23.172 5.367 1 93.56 113 GLY A O 1
ATOM 874 N N . PHE A 1 114 ? -7.68 24.547 6.281 1 94.56 114 PHE A N 1
ATOM 875 C CA . PHE A 1 114 ? -6.594 24.109 5.414 1 94.56 114 PHE A CA 1
ATOM 876 C C . PHE A 1 114 ? -6.219 22.656 5.719 1 94.56 114 PHE A C 1
ATOM 878 O O . PHE A 1 114 ? -5.793 21.922 4.828 1 94.56 114 PHE A O 1
ATOM 885 N N . GLY A 1 115 ? -6.391 22.281 6.996 1 94.81 115 GLY A N 1
ATOM 886 C CA . GLY A 1 115 ? -6.184 20.875 7.332 1 94.81 115 GLY A CA 1
ATOM 887 C C . GLY A 1 115 ? -7.133 19.938 6.602 1 94.81 115 GLY A C 1
ATOM 888 O O . GLY A 1 115 ? -6.719 18.891 6.105 1 94.81 115 GLY A O 1
ATOM 889 N N . GLN A 1 116 ? -8.336 20.375 6.562 1 94.12 116 GLN A N 1
ATOM 890 C CA . GLN A 1 116 ? -9.336 19.594 5.836 1 94.12 116 GLN A CA 1
ATOM 891 C C . GLN A 1 116 ? -9.031 19.562 4.344 1 94.12 116 GLN A C 1
ATOM 893 O O . GLN A 1 116 ? -9.18 18.531 3.695 1 94.12 116 GLN A O 1
ATOM 898 N N . ASP A 1 117 ? -8.617 20.703 3.805 1 93.94 117 ASP A N 1
ATOM 899 C CA . ASP A 1 117 ? -8.242 20.766 2.395 1 93.94 117 ASP A CA 1
ATOM 900 C C . ASP A 1 117 ? -7.121 19.766 2.08 1 93.94 117 ASP A C 1
ATOM 902 O O . ASP A 1 117 ? -7.168 19.078 1.063 1 93.94 117 ASP A O 1
ATOM 906 N N . LEU A 1 118 ? -6.172 19.719 2.922 1 95.25 118 LEU A N 1
ATOM 907 C CA . LEU A 1 118 ? -5.043 18.812 2.764 1 95.25 118 LEU A CA 1
ATOM 908 C C . LEU A 1 118 ? -5.504 17.359 2.795 1 95.25 118 LEU A C 1
ATOM 910 O O . LEU A 1 118 ? -5.086 16.547 1.962 1 95.25 118 LEU A O 1
ATOM 914 N N . LEU A 1 119 ? -6.371 17.016 3.639 1 96 119 LEU A N 1
ATOM 915 C CA . LEU A 1 119 ? -6.859 15.641 3.75 1 96 119 LEU A CA 1
ATOM 916 C C . LEU A 1 119 ? -7.707 15.266 2.537 1 96 119 LEU A C 1
ATOM 918 O O . LEU A 1 119 ? -7.668 14.125 2.076 1 96 119 LEU A O 1
ATOM 922 N N . CYS A 1 120 ? -8.477 16.234 2.08 1 95.12 120 CYS A N 1
ATOM 923 C CA . CYS A 1 120 ? -9.25 15.961 0.877 1 95.12 120 CYS A CA 1
ATOM 924 C C . CYS A 1 120 ? -8.344 15.617 -0.296 1 95.12 120 CYS A C 1
ATOM 926 O O . CYS A 1 120 ? -8.633 14.703 -1.062 1 95.12 120 CYS A O 1
ATOM 928 N N . ASP A 1 121 ? -7.301 16.375 -0.433 1 97 121 ASP A N 1
ATOM 929 C CA . ASP A 1 121 ? -6.32 16.047 -1.468 1 97 121 ASP A CA 1
ATOM 930 C C . ASP A 1 121 ? -5.711 14.672 -1.243 1 97 121 ASP A C 1
ATOM 932 O O . ASP A 1 121 ? -5.551 13.898 -2.189 1 97 121 ASP A O 1
ATOM 936 N N . PHE A 1 122 ? -5.395 14.414 -0.019 1 98.44 122 PHE A N 1
ATOM 937 C CA . PHE A 1 122 ? -4.887 13.102 0.369 1 98.44 122 PHE A CA 1
ATOM 938 C C . PHE A 1 122 ? -5.887 12.008 0.01 1 98.44 122 PHE A C 1
ATOM 940 O O . PHE A 1 122 ? -5.508 10.977 -0.543 1 98.44 122 PHE A O 1
ATOM 947 N N . PHE A 1 123 ? -7.164 12.18 0.254 1 98.56 123 PHE A N 1
ATOM 948 C CA . PHE A 1 123 ? -8.188 11.188 -0.059 1 98.56 123 PHE A CA 1
ATOM 949 C C . PHE A 1 123 ? -8.273 10.961 -1.563 1 98.56 123 PHE A C 1
ATOM 951 O O . PHE A 1 123 ? -8.461 9.828 -2.012 1 98.56 123 PHE A O 1
ATOM 958 N N . GLU A 1 124 ? -8.172 12.023 -2.318 1 98.44 124 GLU A N 1
ATOM 959 C CA . GLU A 1 124 ? -8.141 11.852 -3.768 1 98.44 124 GLU A CA 1
ATOM 960 C C . GLU A 1 124 ? -6.969 10.977 -4.195 1 98.44 124 GLU A C 1
ATOM 962 O O . GLU A 1 124 ? -7.105 10.141 -5.094 1 98.44 124 GLU A O 1
ATOM 967 N N . HIS A 1 125 ? -5.859 11.188 -3.57 1 98.62 125 HIS A N 1
ATOM 968 C CA . HIS A 1 125 ? -4.691 10.367 -3.859 1 98.62 125 HIS A CA 1
ATOM 969 C C . HIS A 1 125 ? -4.91 8.922 -3.432 1 98.62 125 HIS A C 1
ATOM 971 O O . HIS A 1 125 ? -4.453 7.996 -4.102 1 98.62 125 HIS A O 1
ATOM 977 N N . VAL A 1 126 ? -5.594 8.742 -2.314 1 98.81 126 VAL A N 1
ATOM 978 C CA . VAL A 1 126 ? -5.895 7.406 -1.816 1 98.81 126 VAL A CA 1
ATOM 979 C C . VAL A 1 126 ? -6.699 6.637 -2.861 1 98.81 126 VAL A C 1
ATOM 981 O O . VAL A 1 126 ? -6.512 5.43 -3.033 1 98.81 126 VAL A O 1
ATOM 984 N N . LYS A 1 127 ? -7.602 7.332 -3.566 1 98.69 127 LYS A N 1
ATOM 985 C CA . LYS A 1 127 ? -8.359 6.688 -4.637 1 98.69 127 LYS A CA 1
ATOM 986 C C . LYS A 1 127 ? -7.43 6.148 -5.719 1 98.69 127 LYS A C 1
ATOM 988 O O . LYS A 1 127 ? -7.656 5.062 -6.254 1 98.69 127 LYS A O 1
ATOM 993 N N . ILE A 1 128 ? -6.438 6.902 -6.027 1 98.56 128 ILE A N 1
ATOM 994 C CA . ILE A 1 128 ? -5.453 6.492 -7.02 1 98.56 128 ILE A CA 1
ATOM 995 C C . ILE A 1 128 ? -4.691 5.27 -6.512 1 98.56 128 ILE A C 1
ATOM 997 O O . ILE A 1 128 ? -4.492 4.301 -7.25 1 98.56 128 ILE A O 1
ATOM 1001 N N . ILE A 1 129 ? -4.297 5.316 -5.289 1 98.75 129 ILE A N 1
ATOM 1002 C CA . ILE A 1 129 ? -3.607 4.188 -4.676 1 98.75 129 ILE A CA 1
ATOM 1003 C C . ILE A 1 129 ? -4.484 2.939 -4.762 1 98.75 129 ILE A C 1
ATOM 1005 O O . ILE A 1 129 ? -4.02 1.875 -5.18 1 98.75 129 ILE A O 1
ATOM 1009 N N . HIS A 1 130 ? -5.734 3.084 -4.391 1 98.69 130 HIS A N 1
ATOM 1010 C CA . HIS A 1 130 ? -6.68 1.973 -4.34 1 98.69 130 HIS A CA 1
ATOM 1011 C C . HIS A 1 130 ? -6.832 1.314 -5.707 1 98.69 130 HIS A C 1
ATOM 1013 O O . HIS A 1 130 ? -7.027 0.101 -5.797 1 98.69 130 HIS A O 1
ATOM 1019 N N . GLN A 1 131 ? -6.742 2.062 -6.742 1 97.81 131 GLN A N 1
ATOM 1020 C CA . GLN A 1 131 ? -6.852 1.53 -8.094 1 97.81 131 GLN A CA 1
ATOM 1021 C C . GLN A 1 131 ? -5.648 0.654 -8.438 1 97.81 131 GLN A C 1
ATOM 1023 O O . GLN A 1 131 ? -5.797 -0.378 -9.102 1 97.81 131 GLN A O 1
ATOM 1028 N N . ALA A 1 132 ? -4.5 1.01 -7.973 1 98.06 132 ALA A N 1
ATOM 1029 C CA . ALA A 1 132 ? -3.281 0.265 -8.273 1 98.06 132 ALA A CA 1
ATOM 1030 C C . ALA A 1 132 ? -3.102 -0.903 -7.305 1 98.06 132 ALA A C 1
ATOM 1032 O O . ALA A 1 132 ? -2.625 -1.972 -7.695 1 98.06 132 ALA A O 1
ATOM 1033 N N . LEU A 1 133 ? -3.457 -0.743 -6.105 1 98.5 133 LEU A N 1
ATOM 1034 C CA . LEU A 1 133 ? -3.338 -1.685 -4.996 1 98.5 133 LEU A CA 1
ATOM 1035 C C . LEU A 1 133 ? -4.516 -1.55 -4.039 1 98.5 133 LEU A C 1
ATOM 1037 O O . LEU A 1 133 ? -4.559 -0.627 -3.223 1 98.5 133 LEU A O 1
ATOM 1041 N N . PRO A 1 134 ? -5.426 -2.443 -4.148 1 98.19 134 PRO A N 1
ATOM 1042 C CA . PRO A 1 134 ? -6.625 -2.311 -3.318 1 98.19 134 PRO A CA 1
ATOM 1043 C C . PRO A 1 134 ? -6.309 -2.244 -1.826 1 98.19 134 PRO A C 1
ATOM 1045 O O . PRO A 1 134 ? -5.492 -3.021 -1.33 1 98.19 134 PRO A O 1
ATOM 1048 N N . ILE A 1 135 ? -6.914 -1.307 -1.107 1 98.5 135 ILE A N 1
ATOM 1049 C CA . ILE A 1 135 ? -6.777 -1.145 0.336 1 98.5 135 ILE A CA 1
ATOM 1050 C C . ILE A 1 135 ? -8.164 -1.078 0.981 1 98.5 135 ILE A C 1
ATOM 1052 O O . ILE A 1 135 ? -9.148 -0.778 0.312 1 98.5 135 ILE A O 1
ATOM 1056 N N . LYS A 1 136 ? -8.203 -1.356 2.27 1 98.31 136 LYS A N 1
ATOM 1057 C CA . LYS A 1 136 ? -9.484 -1.395 2.963 1 98.31 136 LYS A CA 1
ATOM 1058 C C . LYS A 1 136 ? -9.828 -0.034 3.566 1 98.31 136 LYS A C 1
ATOM 1060 O O . LYS A 1 136 ? -10.969 0.208 3.961 1 98.31 136 LYS A O 1
ATOM 1065 N N . GLY A 1 137 ? -8.844 0.842 3.625 1 98.5 137 GLY A N 1
ATOM 1066 C CA . GLY A 1 137 ? -9.102 2.17 4.156 1 98.5 137 GLY A CA 1
ATOM 1067 C C . GLY A 1 137 ? -7.848 2.891 4.605 1 98.5 137 GLY A C 1
ATOM 1068 O O . GLY A 1 137 ? -6.746 2.578 4.145 1 98.5 137 GLY A O 1
ATOM 1069 N N . VAL A 1 138 ? -8.062 3.924 5.41 1 98.81 138 VAL A N 1
ATOM 1070 C CA . VAL A 1 138 ? -6.992 4.742 5.977 1 98.81 138 VAL A CA 1
ATOM 1071 C C . VAL A 1 138 ? -6.953 4.559 7.492 1 98.81 138 VAL A C 1
ATOM 1073 O O . VAL A 1 138 ? -7.992 4.578 8.156 1 98.81 138 VAL A O 1
ATOM 1076 N N . TYR A 1 139 ? -5.75 4.355 7.957 1 98.19 139 TYR A N 1
ATOM 1077 C CA . TYR A 1 139 ? -5.484 4.164 9.375 1 98.19 139 TYR A CA 1
ATOM 1078 C C . TYR A 1 139 ? -4.594 5.277 9.914 1 98.19 139 TYR A C 1
ATOM 1080 O O . TYR A 1 139 ? -3.725 5.785 9.203 1 98.19 139 TYR A O 1
ATOM 1088 N N . LEU A 1 140 ? -4.801 5.715 11.18 1 97.5 140 LEU A N 1
ATOM 1089 C CA . LEU A 1 140 ? -3.9 6.66 11.836 1 97.5 140 LEU A CA 1
ATOM 1090 C C . LEU A 1 140 ? -3.982 6.531 13.352 1 97.5 140 LEU A C 1
ATOM 1092 O O . LEU A 1 140 ? -4.914 5.914 13.875 1 97.5 140 LEU A O 1
ATOM 1096 N N . ASP A 1 141 ? -2.949 7.012 14.016 1 95.94 141 ASP A N 1
ATOM 1097 C CA . ASP A 1 141 ? -2.957 7.242 15.453 1 95.94 141 ASP A CA 1
ATOM 1098 C C . ASP A 1 141 ? -3.139 8.727 15.773 1 95.94 141 ASP A C 1
ATOM 1100 O O . ASP A 1 141 ? -2.195 9.516 15.656 1 95.94 141 ASP A O 1
ATOM 1104 N N . ALA A 1 142 ? -4.27 9.039 16.188 1 95.31 142 ALA A N 1
ATOM 1105 C CA . ALA A 1 142 ? -4.645 10.445 16.328 1 95.31 142 ALA A CA 1
ATOM 1106 C C . ALA A 1 142 ? -4.195 11 17.688 1 95.31 142 ALA A C 1
ATOM 1108 O O . ALA A 1 142 ? -4.406 10.367 18.719 1 95.31 142 ALA A O 1
ATOM 1109 N N . ASP A 1 143 ? -3.582 12.195 17.609 1 92.25 143 ASP A N 1
ATOM 1110 C CA . ASP A 1 143 ? -3.438 12.953 18.844 1 92.25 143 ASP A CA 1
ATOM 1111 C C . ASP A 1 143 ? -4.793 13.18 19.516 1 92.25 143 ASP A C 1
ATOM 1113 O O . ASP A 1 143 ? -5.781 13.484 18.844 1 92.25 143 ASP A O 1
ATOM 1117 N N . PRO A 1 144 ? -4.863 13.008 20.844 1 90.88 144 PRO A N 1
ATOM 1118 C CA . PRO A 1 144 ? -6.141 13.203 21.531 1 90.88 144 PRO A CA 1
ATOM 1119 C C . PRO A 1 144 ? -6.824 14.508 21.156 1 90.88 144 PRO A C 1
ATOM 1121 O O . PRO A 1 144 ? -8.055 14.555 21.016 1 90.88 144 PRO A O 1
ATOM 1124 N N . ALA A 1 145 ? -6.07 15.516 20.953 1 90.69 145 ALA A N 1
ATOM 1125 C CA . ALA A 1 145 ? -6.625 16.828 20.625 1 90.69 145 ALA A CA 1
ATOM 1126 C C . ALA A 1 145 ? -7.184 16.844 19.203 1 90.69 145 ALA A C 1
ATOM 1128 O O . ALA A 1 145 ? -7.93 17.766 18.844 1 90.69 145 ALA A O 1
ATOM 1129 N N . ALA A 1 146 ? -6.793 15.859 18.359 1 93.5 146 ALA A N 1
ATOM 1130 C CA . ALA A 1 146 ? -7.18 15.859 16.953 1 93.5 146 ALA A CA 1
ATOM 1131 C C . ALA A 1 146 ? -8.32 14.883 16.703 1 93.5 146 ALA A C 1
ATOM 1133 O O . ALA A 1 146 ? -8.82 14.773 15.57 1 93.5 146 ALA A O 1
ATOM 1134 N N . ILE A 1 147 ? -8.797 14.172 17.688 1 94.88 147 ILE A N 1
ATOM 1135 C CA . ILE A 1 147 ? -9.797 13.109 17.547 1 94.88 147 ILE A CA 1
ATOM 1136 C C . ILE A 1 147 ? -11.055 13.68 16.906 1 94.88 147 ILE A C 1
ATOM 1138 O O . ILE A 1 147 ? -11.586 13.102 15.953 1 94.88 147 ILE A O 1
ATOM 1142 N N . ASN A 1 148 ? -11.547 14.797 17.391 1 95.38 148 ASN A N 1
ATOM 1143 C CA . ASN A 1 148 ? -12.773 15.391 16.875 1 95.38 148 ASN A CA 1
ATOM 1144 C C . ASN A 1 148 ? -12.617 15.82 15.422 1 95.38 148 ASN A C 1
ATOM 1146 O O . ASN A 1 148 ? -13.555 15.711 14.633 1 95.38 148 ASN A O 1
ATOM 1150 N N . PHE A 1 149 ? -11.492 16.312 15.18 1 95.25 149 PHE A N 1
ATOM 1151 C CA . PHE A 1 149 ? -11.203 16.703 13.805 1 95.25 149 PHE A CA 1
ATOM 1152 C C . PHE A 1 149 ? -11.367 15.531 12.852 1 95.25 149 PHE A C 1
ATOM 1154 O O . PHE A 1 149 ? -12.094 15.625 11.859 1 95.25 149 PHE A O 1
ATOM 1161 N N . TYR A 1 150 ? -10.734 14.391 13.102 1 97.25 150 TYR A N 1
ATOM 1162 C CA . TYR A 1 150 ? -10.781 13.211 12.25 1 97.25 150 TYR A CA 1
ATOM 1163 C C . TYR A 1 150 ? -12.172 12.594 12.258 1 97.25 150 TYR A C 1
ATOM 1165 O O . TYR A 1 150 ? -12.641 12.078 11.242 1 97.25 150 TYR A O 1
ATOM 1173 N N . ALA A 1 151 ? -12.82 12.664 13.414 1 97 151 ALA A N 1
ATOM 1174 C CA . ALA A 1 151 ? -14.172 12.125 13.508 1 97 151 ALA A CA 1
ATOM 1175 C C . ALA A 1 151 ? -15.117 12.844 12.547 1 97 151 ALA A C 1
ATOM 1177 O O . ALA A 1 151 ? -15.961 12.211 11.914 1 97 151 ALA A O 1
ATOM 1178 N N . ARG A 1 152 ? -15.008 14.086 12.398 1 95.56 152 ARG A N 1
ATOM 1179 C CA . ARG A 1 152 ? -15.844 14.883 11.508 1 95.56 152 ARG A CA 1
ATOM 1180 C C . ARG A 1 152 ? -15.617 14.5 10.047 1 95.56 152 ARG A C 1
ATOM 1182 O O . ARG A 1 152 ? -16.469 14.75 9.195 1 95.56 152 ARG A O 1
ATOM 1189 N N . LEU A 1 153 ? -14.484 13.969 9.82 1 95.56 153 LEU A N 1
ATOM 1190 C CA . LEU A 1 153 ? -14.148 13.562 8.461 1 95.56 153 LEU A CA 1
ATOM 1191 C C . LEU A 1 153 ? -14.539 12.109 8.203 1 95.56 153 LEU A C 1
ATOM 1193 O O . LEU A 1 153 ? -14.312 11.586 7.117 1 95.56 153 LEU A O 1
ATOM 1197 N N . GLY A 1 154 ? -15.062 11.367 9.211 1 96.19 154 GLY A N 1
ATOM 1198 C CA . GLY A 1 154 ? -15.609 10.031 9.023 1 96.19 154 GLY A CA 1
ATOM 1199 C C . GLY A 1 154 ? -14.766 8.945 9.664 1 96.19 154 GLY A C 1
ATOM 1200 O O . GLY A 1 154 ? -15.133 7.766 9.625 1 96.19 154 GLY A O 1
ATOM 1201 N N . PHE A 1 155 ? -13.656 9.352 10.289 1 97.75 155 PHE A N 1
ATOM 1202 C CA . PHE A 1 155 ? -12.852 8.352 10.984 1 97.75 155 PHE A CA 1
ATOM 1203 C C . PHE A 1 155 ? -13.562 7.859 12.234 1 97.75 155 PHE A C 1
ATOM 1205 O O . PHE A 1 155 ? -14.242 8.633 12.914 1 97.75 155 PHE A O 1
ATOM 1212 N N . VAL A 1 156 ? -13.312 6.605 12.531 1 96.75 156 VAL A N 1
ATOM 1213 C CA . VAL A 1 156 ? -13.883 6.012 13.734 1 96.75 156 VAL A CA 1
ATOM 1214 C C . VAL A 1 156 ? -12.773 5.438 14.609 1 96.75 156 VAL A C 1
ATOM 1216 O O . VAL A 1 156 ? -11.781 4.91 14.102 1 96.75 156 VAL A O 1
ATOM 1219 N N . GLN A 1 157 ? -12.945 5.555 15.898 1 95 157 GLN A N 1
ATOM 1220 C CA . GLN A 1 157 ? -11.969 5.016 16.828 1 95 157 GLN A CA 1
ATOM 1221 C C . GLN A 1 157 ? -11.992 3.49 16.844 1 95 157 GLN A C 1
ATOM 1223 O O . GLN A 1 157 ? -13.062 2.883 16.828 1 95 157 GLN A O 1
ATOM 1228 N N . LEU A 1 158 ? -10.828 2.973 16.828 1 94.62 158 LEU A N 1
ATOM 1229 C CA . LEU A 1 158 ? -10.711 1.523 16.953 1 94.62 158 LEU A CA 1
ATOM 1230 C C . LEU A 1 158 ? -10.609 1.11 18.422 1 94.62 158 LEU A C 1
ATOM 1232 O O . LEU A 1 158 ? -10.305 1.938 19.281 1 94.62 158 LEU A O 1
ATOM 1236 N N . SER A 1 159 ? -11.07 -0.164 18.719 1 81.94 159 SER A N 1
ATOM 1237 C CA . SER A 1 159 ? -11.141 -0.659 20.094 1 81.94 159 SER A CA 1
ATOM 1238 C C . SER A 1 159 ? -9.75 -0.751 20.719 1 81.94 159 SER A C 1
ATOM 1240 O O . SER A 1 159 ? -9.617 -0.72 21.938 1 81.94 159 SER A O 1
ATOM 1242 N N . ALA A 1 160 ? -8.75 -0.569 19.938 1 70.56 160 ALA A N 1
ATOM 1243 C CA . ALA A 1 160 ? -7.426 -0.802 20.516 1 70.56 160 ALA A CA 1
ATOM 1244 C C . ALA A 1 160 ? -7.043 0.311 21.484 1 70.56 160 ALA A C 1
ATOM 1246 O O . ALA A 1 160 ? -7.582 1.418 21.422 1 70.56 160 ALA A O 1
ATOM 1247 N N . THR A 1 161 ? -6.281 -0.084 22.453 1 69 161 THR A N 1
ATOM 1248 C CA . THR A 1 161 ? -5.766 0.788 23.5 1 69 161 THR A CA 1
ATOM 1249 C C . THR A 1 161 ? -4.848 1.857 22.906 1 69 161 THR A C 1
ATOM 1251 O O . THR A 1 161 ? -4.082 1.585 21.984 1 69 161 THR A O 1
ATOM 1254 N N . PRO A 1 162 ? -5.09 3.02 23.406 1 72.75 162 PRO A N 1
ATOM 1255 C CA . PRO A 1 162 ? -4.152 4.082 23.031 1 72.75 162 PRO A CA 1
ATOM 1256 C C . PRO A 1 162 ? -2.693 3.654 23.188 1 72.75 162 PRO A C 1
ATOM 1258 O O . PRO A 1 162 ? -2.373 2.807 24.016 1 72.75 162 PRO A O 1
ATOM 1261 N N . ASN A 1 163 ? -1.913 4.16 22.266 1 72.62 163 ASN A N 1
ATOM 1262 C CA . ASN A 1 163 ? -0.496 3.832 22.391 1 72.62 163 ASN A CA 1
ATOM 1263 C C . ASN A 1 163 ? 0.15 4.566 23.562 1 72.62 163 ASN A C 1
ATOM 1265 O O . ASN A 1 163 ? -0.541 5.215 24.344 1 72.62 163 ASN A O 1
ATOM 1269 N N . ALA A 1 164 ? 1.445 4.387 23.703 1 68.88 164 ALA A N 1
ATOM 1270 C CA . ALA A 1 164 ? 2.193 4.898 24.844 1 68.88 164 ALA A CA 1
ATOM 1271 C C . ALA A 1 164 ? 2.086 6.418 24.938 1 68.88 164 ALA A C 1
ATOM 1273 O O . ALA A 1 164 ? 2.205 6.992 26.016 1 68.88 164 ALA A O 1
ATOM 1274 N N . PHE A 1 165 ? 1.759 7.07 23.812 1 77.88 165 PHE A N 1
ATOM 1275 C CA . PHE A 1 165 ? 1.722 8.531 23.781 1 77.88 165 PHE A CA 1
ATOM 1276 C C . PHE A 1 165 ? 0.287 9.031 23.844 1 77.88 165 PHE A C 1
ATOM 1278 O O . PHE A 1 165 ? 0.038 10.234 23.703 1 77.88 165 PHE A O 1
ATOM 1285 N N . GLY A 1 166 ? -0.603 8.094 24.078 1 84.62 166 GLY A N 1
ATOM 1286 C CA . GLY A 1 166 ? -2.004 8.461 24.219 1 84.62 166 GLY A CA 1
ATOM 1287 C C . GLY A 1 166 ? -2.713 8.609 22.891 1 84.62 166 GLY A C 1
ATOM 1288 O O . GLY A 1 166 ? -3.865 9.047 22.828 1 84.62 166 GLY A O 1
ATOM 1289 N N . ALA A 1 167 ? -1.939 8.336 21.828 1 90.69 167 ALA A N 1
ATOM 1290 C CA . ALA A 1 167 ? -2.566 8.438 20.516 1 90.69 167 ALA A CA 1
ATOM 1291 C C . ALA A 1 167 ? -3.627 7.359 20.312 1 90.69 167 ALA A C 1
ATOM 1293 O O . ALA A 1 167 ? -3.453 6.223 20.766 1 90.69 167 ALA A O 1
ATOM 1294 N N . VAL A 1 168 ? -4.723 7.754 19.766 1 93.81 168 VAL A N 1
ATOM 1295 C CA . VAL A 1 168 ? -5.895 6.898 19.594 1 93.81 168 VAL A CA 1
ATOM 1296 C C . VAL A 1 168 ? -5.949 6.371 18.156 1 93.81 168 VAL A C 1
ATOM 1298 O O . VAL A 1 168 ? -5.977 7.152 17.203 1 93.81 168 VAL A O 1
ATOM 1301 N N . PRO A 1 169 ? -5.969 5.043 18.031 1 95.94 169 PRO A N 1
ATOM 1302 C CA . PRO A 1 169 ? -6.078 4.5 16.672 1 95.94 169 PRO A CA 1
ATOM 1303 C C . PRO A 1 169 ? -7.441 4.766 16.047 1 95.94 169 PRO A C 1
ATOM 1305 O O . PRO A 1 169 ? -8.477 4.531 16.672 1 95.94 169 PRO A O 1
ATOM 1308 N N . MET A 1 170 ? -7.449 5.305 14.836 1 97.44 170 MET A N 1
ATOM 1309 C CA . MET A 1 170 ? -8.68 5.59 14.102 1 97.44 170 MET A CA 1
ATOM 1310 C C . MET A 1 170 ? -8.602 5.031 12.68 1 97.44 170 MET A C 1
ATOM 1312 O O . MET A 1 170 ? -7.512 4.773 12.164 1 97.44 170 MET A O 1
ATOM 1316 N N . PHE A 1 171 ? -9.82 4.781 12.141 1 98 171 PHE A N 1
ATOM 1317 C CA . PHE A 1 171 ? -9.922 4.105 10.852 1 98 171 PHE A CA 1
ATOM 1318 C C . PHE A 1 171 ? -11.039 4.715 10.016 1 98 171 PHE A C 1
ATOM 1320 O O . PHE A 1 171 ? -12.094 5.062 10.539 1 98 171 PHE A O 1
ATOM 1327 N N . LEU A 1 172 ? -10.805 4.918 8.734 1 98.25 172 LEU A N 1
ATOM 1328 C CA . LEU A 1 172 ? -11.789 5.328 7.746 1 98.25 172 LEU A CA 1
ATOM 1329 C C . LEU A 1 172 ? -11.859 4.328 6.598 1 98.25 172 LEU A C 1
ATOM 1331 O O . LEU A 1 172 ? -10.898 4.168 5.848 1 98.25 172 LEU A O 1
ATOM 1335 N N . ALA A 1 173 ? -12.953 3.682 6.434 1 97.88 173 ALA A N 1
ATOM 1336 C CA . ALA A 1 173 ? -13.125 2.643 5.422 1 97.88 173 ALA A CA 1
ATOM 1337 C C . ALA A 1 173 ? -13.047 3.229 4.012 1 97.88 173 ALA A C 1
ATOM 1339 O O . ALA A 1 173 ? -13.547 4.328 3.764 1 97.88 173 ALA A O 1
ATOM 1340 N N . ILE A 1 174 ? -12.523 2.482 3.092 1 98.19 174 ILE A N 1
ATOM 1341 C CA . ILE A 1 174 ? -12.273 2.943 1.73 1 98.19 174 ILE A CA 1
ATOM 1342 C C . ILE A 1 174 ? -13.594 3.299 1.054 1 98.19 174 ILE A C 1
ATOM 1344 O O . ILE A 1 174 ? -13.648 4.223 0.237 1 98.19 174 ILE A O 1
ATOM 1348 N N . GLN A 1 175 ? -14.641 2.627 1.392 1 96.5 175 GLN A N 1
ATOM 1349 C CA . GLN A 1 175 ? -15.938 2.865 0.767 1 96.5 175 GLN A CA 1
ATOM 1350 C C . GLN A 1 175 ? -16.406 4.301 1.002 1 96.5 175 GLN A C 1
ATOM 1352 O O . GLN A 1 175 ? -17.078 4.887 0.148 1 96.5 175 GLN A O 1
ATOM 1357 N N . HIS A 1 176 ? -16.078 4.852 2.145 1 96.56 176 HIS A N 1
ATOM 1358 C CA . HIS A 1 176 ? -16.453 6.223 2.463 1 96.56 176 HIS A CA 1
ATOM 1359 C C . HIS A 1 176 ? -15.672 7.219 1.622 1 96.56 176 HIS A C 1
ATOM 1361 O O . HIS A 1 176 ? -16.172 8.289 1.276 1 96.56 176 HIS A O 1
ATOM 1367 N N . ILE A 1 177 ? -14.461 6.891 1.316 1 97.69 177 ILE A N 1
ATOM 1368 C CA . ILE A 1 177 ? -13.609 7.762 0.518 1 97.69 177 ILE A CA 1
ATOM 1369 C C . ILE A 1 177 ? -14.039 7.715 -0.945 1 97.69 177 ILE A C 1
ATOM 1371 O O . ILE A 1 177 ? -14.102 8.75 -1.616 1 97.69 177 ILE A O 1
ATOM 1375 N N . LEU A 1 178 ? -14.398 6.488 -1.418 1 96.38 178 LEU A N 1
ATOM 1376 C CA . LEU A 1 178 ? -14.789 6.312 -2.811 1 96.38 178 LEU A CA 1
ATOM 1377 C C . LEU A 1 178 ? -16.141 6.969 -3.08 1 96.38 178 LEU A C 1
ATOM 1379 O O . LEU A 1 178 ? -16.422 7.387 -4.207 1 96.38 178 LEU A O 1
ATOM 1383 N N . ALA A 1 179 ? -16.984 7.07 -2.094 1 91.94 179 ALA A N 1
ATOM 1384 C CA . ALA A 1 179 ? -18.312 7.645 -2.232 1 91.94 179 ALA A CA 1
ATOM 1385 C C . ALA A 1 179 ? -18.266 9.172 -2.23 1 91.94 179 ALA A C 1
ATOM 1387 O O . ALA A 1 179 ? -19.219 9.836 -2.639 1 91.94 179 ALA A O 1
ATOM 1388 N N . ALA A 1 180 ? -17.25 9.758 -1.737 1 84.62 180 ALA A N 1
ATOM 1389 C CA . ALA A 1 180 ? -17.125 11.211 -1.644 1 84.62 180 ALA A CA 1
ATOM 139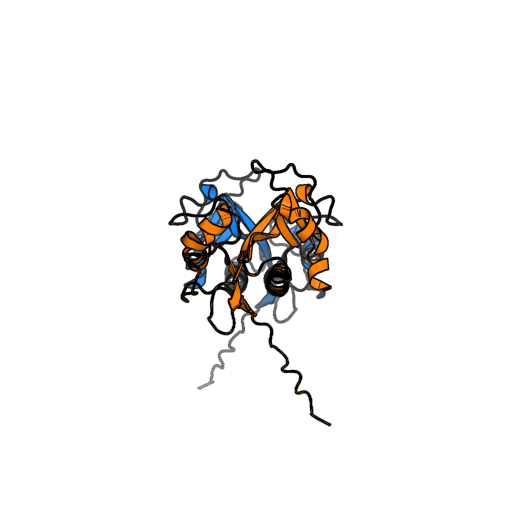0 C C . ALA A 1 180 ? -16.641 11.805 -2.963 1 84.62 180 ALA A C 1
ATOM 1392 O O . ALA A 1 180 ? -15.945 11.141 -3.729 1 84.62 180 ALA A O 1
ATOM 1393 N N . MET B 1 1 ? 13.102 -20.609 -53.562 1 33.53 1 MET B N 1
ATOM 1394 C CA . MET B 1 1 ? 13.469 -20.156 -52.25 1 33.53 1 MET B CA 1
ATOM 1395 C C . MET B 1 1 ? 12.227 -19.844 -51.406 1 33.53 1 MET B C 1
ATOM 1397 O O . MET B 1 1 ? 11.469 -18.922 -51.719 1 33.53 1 MET B O 1
ATOM 1401 N N . VAL B 1 2 ? 11.57 -20.828 -50.844 1 41.91 2 VAL B N 1
ATOM 1402 C CA . VAL B 1 2 ? 10.352 -20.859 -50.031 1 41.91 2 VAL B CA 1
ATOM 1403 C C . VAL B 1 2 ? 10.5 -19.938 -48.812 1 41.91 2 VAL B C 1
ATOM 1405 O O . VAL B 1 2 ? 11.484 -20.031 -48.094 1 41.91 2 VAL B O 1
ATOM 1408 N N . ASP B 1 3 ? 10.055 -18.703 -48.844 1 39.59 3 ASP B N 1
ATOM 1409 C CA . ASP B 1 3 ? 9.867 -17.828 -47.688 1 39.59 3 ASP B CA 1
ATOM 1410 C C . ASP B 1 3 ? 9.281 -18.594 -46.531 1 39.59 3 ASP B C 1
ATOM 1412 O O . ASP B 1 3 ? 8.141 -19.062 -46.594 1 39.59 3 ASP B O 1
ATOM 1416 N N . LYS B 1 4 ? 10.094 -19.375 -45.844 1 41.59 4 LYS B N 1
ATOM 1417 C CA . LYS B 1 4 ? 9.648 -19.891 -44.562 1 41.59 4 LYS B CA 1
ATOM 1418 C C . LYS B 1 4 ? 9 -18.781 -43.719 1 41.59 4 LYS B C 1
ATOM 1420 O O . LYS B 1 4 ? 9.688 -17.891 -43.188 1 41.59 4 LYS B O 1
ATOM 1425 N N . HIS B 1 5 ? 7.773 -18.297 -43.969 1 39.91 5 HIS B N 1
ATOM 1426 C CA . HIS B 1 5 ? 7.031 -17.562 -42.938 1 39.91 5 HIS B CA 1
ATOM 1427 C C . HIS B 1 5 ? 7.242 -18.172 -41.562 1 39.91 5 HIS B C 1
ATOM 1429 O O . HIS B 1 5 ? 6.773 -19.281 -41.281 1 39.91 5 HIS B O 1
ATOM 1435 N N . GLU B 1 6 ? 8.352 -18.062 -41 1 41.12 6 GLU B N 1
ATOM 1436 C CA . GLU B 1 6 ? 8.398 -18.344 -39.562 1 41.12 6 GLU B CA 1
ATOM 1437 C C . GLU B 1 6 ? 7.105 -17.922 -38.875 1 41.12 6 GLU B C 1
ATOM 1439 O O . GLU B 1 6 ? 6.75 -16.75 -38.906 1 41.12 6 GLU B O 1
ATOM 1444 N N . GLU B 1 7 ? 6.031 -18.688 -38.938 1 41.53 7 GLU B N 1
ATOM 1445 C CA . GLU B 1 7 ? 4.879 -18.422 -38.094 1 41.53 7 GLU B CA 1
ATOM 1446 C C . GLU B 1 7 ? 5.316 -17.891 -36.719 1 41.53 7 GLU B C 1
ATOM 1448 O O . GLU B 1 7 ? 5.984 -18.594 -35.969 1 41.53 7 GLU B O 1
ATOM 1453 N N . ILE B 1 8 ? 5.734 -16.688 -36.531 1 45.66 8 ILE B N 1
ATOM 1454 C CA . ILE B 1 8 ? 5.859 -16.094 -35.219 1 45.66 8 ILE B CA 1
ATOM 1455 C C . ILE B 1 8 ? 4.797 -16.656 -34.281 1 45.66 8 ILE B C 1
ATOM 1457 O O . ILE B 1 8 ? 3.604 -16.391 -34.469 1 45.66 8 ILE B O 1
ATOM 1461 N N . THR B 1 9 ? 4.832 -17.875 -33.812 1 48.41 9 THR B N 1
ATOM 1462 C CA . THR B 1 9 ? 3.973 -18.5 -32.812 1 48.41 9 THR B CA 1
ATOM 1463 C C . THR B 1 9 ? 3.789 -17.578 -31.609 1 48.41 9 THR B C 1
ATOM 1465 O O . THR B 1 9 ? 4.738 -17.312 -30.859 1 48.41 9 THR B O 1
ATOM 1468 N N . LEU B 1 10 ? 3.014 -16.562 -31.688 1 52.72 10 LEU B N 1
ATOM 1469 C CA . LEU B 1 10 ? 2.639 -15.695 -30.578 1 52.72 10 LEU B CA 1
ATOM 1470 C C . LEU B 1 10 ? 2.506 -16.5 -29.281 1 52.72 10 LEU B C 1
ATOM 1472 O O . LEU B 1 10 ? 2.045 -17.641 -29.297 1 52.72 10 LEU B O 1
ATOM 1476 N N . PRO B 1 11 ? 3.223 -16 -28.281 1 62.34 11 PRO B N 1
ATOM 1477 C CA . PRO B 1 11 ? 3.064 -16.781 -27.047 1 62.34 11 PRO B CA 1
ATOM 1478 C C . PRO B 1 11 ? 1.612 -17.172 -26.781 1 62.34 11 PRO B C 1
ATOM 1480 O O . PRO B 1 11 ? 0.697 -16.406 -27.094 1 62.34 11 PRO B O 1
ATOM 1483 N N . ILE B 1 12 ? 1.355 -18.312 -26.594 1 80.56 12 ILE B N 1
ATOM 1484 C CA . ILE B 1 12 ? 0.051 -18.938 -26.375 1 80.56 12 ILE B CA 1
ATOM 1485 C C . ILE B 1 12 ? -0.608 -18.328 -25.141 1 80.56 12 ILE B C 1
ATOM 1487 O O . ILE B 1 12 ? -1.814 -18.484 -24.938 1 80.56 12 ILE B O 1
ATOM 1491 N N . VAL B 1 13 ? 0.157 -17.375 -24.453 1 88.81 13 VAL B N 1
ATOM 1492 C CA . VAL B 1 13 ? -0.423 -16.922 -23.188 1 88.81 13 VAL B CA 1
ATOM 1493 C C . VAL B 1 13 ? -0.395 -15.391 -23.125 1 88.81 13 VAL B C 1
ATOM 1495 O O . VAL B 1 13 ? 0.412 -14.758 -23.812 1 88.81 13 VAL B O 1
ATOM 1498 N N . LEU B 1 14 ? -1.316 -14.742 -22.453 1 92.31 14 LEU B N 1
ATOM 1499 C CA . LEU B 1 14 ? -1.457 -13.312 -22.203 1 92.31 14 LEU B CA 1
ATOM 1500 C C . LEU B 1 14 ? -1.555 -13.031 -20.703 1 92.31 14 LEU B C 1
ATOM 1502 O O . LEU B 1 14 ? -2.264 -13.734 -19.984 1 92.31 14 LEU B O 1
ATOM 1506 N N . SER B 1 15 ? -0.743 -12.109 -20.266 1 94.38 15 SER B N 1
ATOM 1507 C CA . SER B 1 15 ? -0.836 -11.656 -18.875 1 94.38 15 SER B CA 1
ATOM 1508 C C . SER B 1 15 ? -1.72 -10.422 -18.75 1 94.38 15 SER B C 1
ATOM 1510 O O . SER B 1 15 ? -1.646 -9.516 -19.578 1 94.38 15 SER B O 1
ATOM 1512 N N . CYS B 1 16 ? -2.592 -10.328 -17.75 1 95.44 16 CYS B N 1
ATOM 1513 C CA . CYS B 1 16 ? -3.482 -9.195 -17.547 1 95.44 16 CYS B CA 1
ATOM 1514 C C . CYS B 1 16 ? -3.893 -9.078 -16.078 1 95.44 16 CYS B C 1
ATOM 1516 O O . CYS B 1 16 ? -3.537 -9.93 -15.258 1 95.44 16 CYS B O 1
ATOM 1518 N N . ASN B 1 17 ? -4.496 -7.969 -15.781 1 97.62 17 ASN B N 1
ATOM 1519 C CA . ASN B 1 17 ? -5.133 -7.875 -14.469 1 97.62 17 ASN B CA 1
ATOM 1520 C C . ASN B 1 17 ? -6.332 -8.812 -14.359 1 97.62 17 ASN B C 1
ATOM 1522 O O . ASN B 1 17 ? -7.156 -8.875 -15.273 1 97.62 17 ASN B O 1
ATOM 1526 N N . TYR B 1 18 ? -6.387 -9.57 -13.312 1 98.19 18 TYR B N 1
ATOM 1527 C CA . TYR B 1 18 ? -7.574 -10.375 -13.055 1 98.19 18 TYR B CA 1
ATOM 1528 C C . TYR B 1 18 ? -8.781 -9.484 -12.758 1 98.19 18 TYR B C 1
ATOM 1530 O O . TYR B 1 18 ? -8.68 -8.531 -11.977 1 98.19 18 TYR B O 1
ATOM 1538 N N . GLN B 1 19 ? -9.898 -9.805 -13.336 1 96.69 19 GLN B N 1
ATOM 1539 C CA . GLN B 1 19 ? -11.148 -9.07 -13.125 1 96.69 19 GLN B CA 1
ATOM 1540 C C . GLN B 1 19 ? -12.227 -9.977 -12.539 1 96.69 19 GLN B C 1
ATOM 1542 O O . GLN B 1 19 ? -12.57 -11 -13.133 1 96.69 19 GLN B O 1
ATOM 1547 N N . SER B 1 20 ? -12.773 -9.578 -11.469 1 96.88 20 SER B N 1
ATOM 1548 C CA . SER B 1 20 ? -13.703 -10.43 -10.734 1 96.88 20 SER B CA 1
ATOM 1549 C C . SER B 1 20 ? -15.031 -10.555 -11.469 1 96.88 20 SER B C 1
ATOM 1551 O O . SER B 1 20 ? -15.836 -11.438 -11.164 1 96.88 20 SER B O 1
ATOM 1553 N N . ASP B 1 21 ? -15.328 -9.703 -12.359 1 96 21 ASP B N 1
ATOM 1554 C CA . ASP B 1 21 ? -16.609 -9.727 -13.062 1 96 21 ASP B CA 1
ATOM 1555 C C . ASP B 1 21 ? -16.531 -10.562 -14.336 1 96 21 ASP B C 1
ATOM 1557 O O . ASP B 1 21 ? -17.5 -10.688 -15.07 1 96 21 ASP B O 1
ATOM 1561 N N . ILE B 1 22 ? -15.383 -11.094 -14.672 1 94.44 22 ILE B N 1
ATOM 1562 C CA . ILE B 1 22 ? -15.156 -11.961 -15.828 1 94.44 22 ILE B CA 1
ATOM 1563 C C . ILE B 1 22 ? -15.078 -13.414 -15.375 1 94.44 22 ILE B C 1
ATOM 1565 O O . ILE B 1 22 ? -14.539 -13.703 -14.305 1 94.44 22 ILE B O 1
ATOM 1569 N N . THR B 1 23 ? -15.648 -14.242 -16.141 1 94.38 23 THR B N 1
ATOM 1570 C CA . THR B 1 23 ? -15.523 -15.68 -15.891 1 94.38 23 THR B CA 1
ATOM 1571 C C . THR B 1 23 ? -14.352 -16.266 -16.672 1 94.38 23 THR B C 1
ATOM 1573 O O . THR B 1 23 ? -14.305 -16.156 -17.906 1 94.38 23 THR B O 1
ATOM 1576 N N . TYR B 1 24 ? -13.461 -16.844 -16.031 1 96.62 24 TYR B N 1
ATOM 1577 C CA . TYR B 1 24 ? -12.305 -17.484 -16.656 1 96.62 24 TYR B CA 1
ATOM 1578 C C . TYR B 1 24 ? -12.516 -18.984 -16.781 1 96.62 24 TYR B C 1
ATOM 1580 O O . TYR B 1 24 ? -12.633 -19.688 -15.773 1 96.62 24 TYR B O 1
ATOM 1588 N N . PRO B 1 25 ? -12.547 -19.469 -17.984 1 96.38 25 PRO B N 1
ATOM 1589 C CA . PRO B 1 25 ? -12.672 -20.922 -18.125 1 96.38 25 PRO B CA 1
ATOM 1590 C C . PRO B 1 25 ? -11.594 -21.688 -17.359 1 96.38 25 PRO B C 1
ATOM 1592 O O . PRO B 1 25 ? -10.438 -21.266 -17.312 1 96.38 25 PRO B O 1
ATOM 1595 N N . GLY B 1 26 ? -12.008 -22.766 -16.688 1 95.12 26 GLY B N 1
ATOM 1596 C CA . GLY B 1 26 ? -11.055 -23.641 -16.016 1 95.12 26 GLY B CA 1
ATOM 1597 C C . GLY B 1 26 ? -10.758 -23.203 -14.586 1 95.12 26 GLY B C 1
ATOM 1598 O O . GLY B 1 26 ? -10.102 -23.938 -13.836 1 95.12 26 GLY B O 1
ATOM 1599 N N . GLN B 1 27 ? -11.133 -21.984 -14.164 1 97.69 27 GLN B N 1
ATOM 1600 C CA . GLN B 1 27 ? -10.797 -21.484 -12.836 1 97.69 27 GLN B CA 1
ATOM 1601 C C . GLN B 1 27 ? -11.312 -22.438 -11.758 1 97.69 27 GLN B C 1
ATOM 1603 O O . GLN B 1 27 ? -10.602 -22.719 -10.789 1 97.69 27 GLN B O 1
ATOM 1608 N N . LYS B 1 28 ? -12.508 -23 -11.922 1 97.25 28 LYS B N 1
ATOM 1609 C CA . LYS B 1 28 ? -13.117 -23.859 -10.914 1 97.25 28 LYS B CA 1
ATOM 1610 C C . LYS B 1 28 ? -12.367 -25.188 -10.805 1 97.25 28 LYS B C 1
ATOM 1612 O O . LYS B 1 28 ? -12.516 -25.906 -9.812 1 97.25 28 LYS B O 1
ATOM 1617 N N . GLN B 1 29 ? -11.578 -25.578 -11.797 1 97.25 29 GLN B N 1
ATOM 1618 C CA . GLN B 1 29 ? -10.812 -26.828 -11.805 1 97.25 29 GLN B CA 1
ATOM 1619 C C . GLN B 1 29 ? -9.312 -26.547 -11.797 1 97.25 29 GLN B C 1
ATOM 1621 O O . GLN B 1 29 ? -8.516 -27.391 -12.188 1 97.25 29 GLN B O 1
ATOM 1626 N N . PHE B 1 30 ? -9.023 -25.344 -11.484 1 98.19 30 PHE B N 1
ATOM 1627 C CA . PHE B 1 30 ? -7.617 -24.953 -11.469 1 98.19 30 PHE B CA 1
ATOM 1628 C C . PHE B 1 30 ? -6.793 -25.922 -10.633 1 98.19 30 PHE B C 1
ATOM 1630 O O . PHE B 1 30 ? -7.219 -26.328 -9.547 1 98.19 30 PHE B O 1
ATOM 1637 N N . ASP B 1 31 ? -5.633 -26.297 -11.133 1 98.12 31 ASP B N 1
ATOM 1638 C CA . ASP B 1 31 ? -4.754 -27.25 -10.461 1 98.12 31 ASP B CA 1
ATOM 1639 C C . ASP B 1 31 ? -3.287 -26.891 -10.68 1 98.12 31 ASP B C 1
ATOM 1641 O O . ASP B 1 31 ? -2.746 -27.125 -11.766 1 98.12 31 ASP B O 1
ATOM 1645 N N . CYS B 1 32 ? -2.668 -26.375 -9.688 1 97.25 32 CYS B N 1
ATOM 1646 C CA . CYS B 1 32 ? -1.247 -26.062 -9.797 1 97.25 32 CYS B CA 1
ATOM 1647 C C . CYS B 1 32 ? -0.408 -27.031 -8.969 1 97.25 32 CYS B C 1
ATOM 1649 O O . CYS B 1 32 ? 0.813 -26.891 -8.891 1 97.25 32 CYS B O 1
ATOM 1651 N N . GLY B 1 33 ? -1.06 -27.969 -8.305 1 96.25 33 GLY B N 1
ATOM 1652 C CA . GLY B 1 33 ? -0.356 -28.953 -7.508 1 96.25 33 GLY B CA 1
ATOM 1653 C C . GLY B 1 33 ? -0.276 -28.578 -6.039 1 96.25 33 GLY B C 1
ATOM 1654 O O . GLY B 1 33 ? 0.169 -29.391 -5.219 1 96.25 33 GLY B O 1
ATOM 1655 N N . ASN B 1 34 ? -0.567 -27.406 -5.574 1 94.81 34 ASN B N 1
ATOM 1656 C CA . ASN B 1 34 ? -0.645 -26.953 -4.191 1 94.81 34 ASN B CA 1
ATOM 1657 C C . ASN B 1 34 ? -2.092 -26.797 -3.73 1 94.81 34 ASN B C 1
ATOM 1659 O O . ASN B 1 34 ? -2.811 -25.922 -4.199 1 94.81 34 ASN B O 1
ATOM 1663 N N . PRO B 1 35 ? -2.492 -27.641 -2.811 1 95.56 35 PRO B N 1
ATOM 1664 C CA . PRO B 1 35 ? -3.912 -27.672 -2.447 1 95.56 35 PRO B CA 1
ATOM 1665 C C . PRO B 1 35 ? -4.41 -26.344 -1.88 1 95.56 35 PRO B C 1
ATOM 1667 O O . PRO B 1 35 ? -5.574 -25.984 -2.062 1 95.56 35 PRO B O 1
ATOM 1670 N N . VAL B 1 36 ? -3.59 -25.625 -1.204 1 94.25 36 VAL B N 1
ATOM 1671 C CA . VAL B 1 36 ? -3.971 -24.344 -0.61 1 94.25 36 VAL B CA 1
ATOM 1672 C C . VAL B 1 36 ? -4.258 -23.328 -1.712 1 94.25 36 VAL B C 1
ATOM 1674 O O . VAL B 1 36 ? -5.297 -22.672 -1.698 1 94.25 36 VAL B O 1
ATOM 1677 N N . ILE B 1 37 ? -3.385 -23.219 -2.656 1 96.88 37 ILE B N 1
ATOM 1678 C CA . ILE B 1 37 ? -3.551 -22.281 -3.762 1 96.88 37 ILE B CA 1
ATOM 1679 C C . ILE B 1 37 ? -4.746 -22.688 -4.613 1 96.88 37 ILE B C 1
ATOM 1681 O O . ILE B 1 37 ? -5.566 -21.859 -5 1 96.88 37 ILE B O 1
ATOM 1685 N N . ASP B 1 38 ? -4.836 -24.016 -4.852 1 98.12 38 ASP B N 1
ATOM 1686 C CA . ASP B 1 38 ? -5.945 -24.531 -5.648 1 98.12 38 ASP B CA 1
ATOM 1687 C C . ASP B 1 38 ? -7.289 -24.172 -5.023 1 98.12 38 ASP B C 1
ATOM 1689 O O . ASP B 1 38 ? -8.18 -23.672 -5.711 1 98.12 38 ASP B O 1
ATOM 1693 N N . LYS B 1 39 ? -7.371 -24.453 -3.773 1 98.06 39 LYS B N 1
ATOM 1694 C CA . LYS B 1 39 ? -8.617 -24.156 -3.078 1 98.06 39 LYS B CA 1
ATOM 1695 C C . LYS B 1 39 ? -8.938 -22.656 -3.152 1 98.06 39 LYS B C 1
ATOM 1697 O O . LYS B 1 39 ? -10.086 -22.281 -3.414 1 98.06 39 LYS B O 1
ATOM 1702 N N . PHE B 1 40 ? -8.016 -21.828 -2.936 1 97.69 40 PHE B N 1
ATOM 1703 C CA . PHE B 1 40 ? -8.203 -20.391 -2.975 1 97.69 40 PHE B CA 1
ATOM 1704 C C . PHE B 1 40 ? -8.664 -19.938 -4.355 1 97.69 40 PHE B C 1
ATOM 1706 O O . PHE B 1 40 ? -9.641 -19.203 -4.477 1 97.69 40 PHE B O 1
ATOM 1713 N N . VAL B 1 41 ? -7.949 -20.328 -5.387 1 98.31 41 VAL B N 1
ATOM 1714 C CA . VAL B 1 41 ? -8.25 -19.906 -6.75 1 98.31 41 VAL B CA 1
ATOM 1715 C C . VAL B 1 41 ? -9.664 -20.359 -7.129 1 98.31 41 VAL B C 1
ATOM 1717 O O . VAL B 1 41 ? -10.422 -19.578 -7.723 1 98.31 41 VAL B O 1
ATOM 1720 N N . ARG B 1 42 ? -10.047 -21.562 -6.742 1 98.44 42 ARG B N 1
ATOM 1721 C CA . ARG B 1 42 ? -11.336 -22.141 -7.121 1 98.44 42 ARG B CA 1
ATOM 1722 C C . ARG B 1 42 ? -12.477 -21.469 -6.367 1 98.44 42 ARG B C 1
ATOM 1724 O O . ARG B 1 42 ? -13.531 -21.188 -6.945 1 98.44 42 ARG B O 1
ATOM 1731 N N . ALA B 1 43 ? -12.188 -21.109 -5.117 1 97.81 43 ALA B N 1
ATOM 1732 C CA . ALA B 1 43 ? -13.336 -20.828 -4.258 1 97.81 43 ALA B CA 1
ATOM 1733 C C . ALA B 1 43 ? -13.297 -19.391 -3.75 1 97.81 43 ALA B C 1
ATOM 1735 O O . ALA B 1 43 ? -14.328 -18.828 -3.373 1 97.81 43 ALA B O 1
ATOM 1736 N N . SER B 1 44 ? -12.195 -18.734 -3.709 1 97.81 44 SER B N 1
ATOM 1737 C CA . SER B 1 44 ? -12.086 -17.5 -2.943 1 97.81 44 SER B CA 1
ATOM 1738 C C . SER B 1 44 ? -11.57 -16.359 -3.811 1 97.81 44 SER B C 1
ATOM 1740 O O . SER B 1 44 ? -11.82 -15.188 -3.514 1 97.81 44 SER B O 1
ATOM 1742 N N . LEU B 1 45 ? -10.875 -16.672 -4.883 1 98.12 45 LEU B N 1
ATOM 1743 C CA . LEU B 1 45 ? -10.172 -15.656 -5.668 1 98.12 45 LEU B CA 1
ATOM 1744 C C . LEU B 1 45 ? -11.125 -14.57 -6.137 1 98.12 45 LEU B C 1
ATOM 1746 O O . LEU B 1 45 ? -10.883 -13.383 -5.914 1 98.12 45 LEU B O 1
ATOM 1750 N N . LYS B 1 46 ? -12.188 -14.961 -6.781 1 97.94 46 LYS B N 1
ATOM 1751 C CA . LYS B 1 46 ? -13.156 -14.008 -7.32 1 97.94 46 LYS B CA 1
ATOM 1752 C C . LYS B 1 46 ? -13.688 -13.086 -6.23 1 97.94 46 LYS B C 1
ATOM 1754 O O . LYS B 1 46 ? -13.68 -11.867 -6.383 1 97.94 46 LYS B O 1
ATOM 1759 N N . LYS B 1 47 ? -14.133 -13.656 -5.172 1 97.06 47 LYS B N 1
ATOM 1760 C CA . LYS B 1 47 ? -14.688 -12.898 -4.059 1 97.06 47 LYS B CA 1
ATOM 1761 C C . LYS B 1 47 ? -13.641 -11.977 -3.436 1 97.06 47 LYS B C 1
ATOM 1763 O O . LYS B 1 47 ? -13.938 -10.836 -3.088 1 97.06 47 LYS B O 1
ATOM 1768 N N . SER B 1 48 ? -12.438 -12.477 -3.23 1 97.5 48 SER B N 1
ATOM 1769 C CA . SER B 1 48 ? -11.367 -11.703 -2.615 1 97.5 48 SER B CA 1
ATOM 1770 C C . SER B 1 48 ? -11.031 -10.461 -3.438 1 97.5 48 SER B C 1
ATOM 1772 O O . SER B 1 48 ? -10.82 -9.383 -2.885 1 97.5 48 SER B O 1
ATOM 1774 N N . VAL B 1 49 ? -10.984 -10.641 -4.762 1 97.88 49 VAL B N 1
ATOM 1775 C CA . VAL B 1 49 ? -10.703 -9.508 -5.641 1 97.88 49 VAL B CA 1
ATOM 1776 C C . VAL B 1 49 ? -11.883 -8.547 -5.641 1 97.88 49 VAL B C 1
ATOM 1778 O O . VAL B 1 49 ? -11.703 -7.328 -5.555 1 97.88 49 VAL B O 1
ATOM 1781 N N . ARG B 1 50 ? -13.039 -9.055 -5.695 1 96.5 50 ARG B N 1
ATOM 1782 C CA . ARG B 1 50 ? -14.25 -8.242 -5.699 1 96.5 50 ARG B CA 1
ATOM 1783 C C . ARG B 1 50 ? -14.344 -7.391 -4.438 1 96.5 50 ARG B C 1
ATOM 1785 O O . ARG B 1 50 ? -14.742 -6.227 -4.496 1 96.5 50 ARG B O 1
ATOM 1792 N N . ASN B 1 51 ? -13.992 -7.996 -3.344 1 95.75 51 ASN B N 1
ATOM 1793 C CA . ASN B 1 51 ? -14.102 -7.336 -2.047 1 95.75 51 ASN B CA 1
ATOM 1794 C C . ASN B 1 51 ? -12.875 -6.477 -1.753 1 95.75 51 ASN B C 1
ATOM 1796 O O . ASN B 1 51 ? -12.734 -5.949 -0.648 1 95.75 51 ASN B O 1
ATOM 1800 N N . SER B 1 52 ? -11.93 -6.406 -2.631 1 96.25 52 SER B N 1
ATOM 1801 C CA . SER B 1 52 ? -10.711 -5.621 -2.49 1 96.25 52 SER B CA 1
ATOM 1802 C C . SER B 1 52 ? -9.812 -6.184 -1.395 1 96.25 52 SER B C 1
ATOM 1804 O O . SER B 1 52 ? -9.117 -5.434 -0.708 1 96.25 52 SER B O 1
ATOM 1806 N N . ASP B 1 53 ? -9.914 -7.492 -1.183 1 96.81 53 ASP B N 1
ATOM 1807 C CA . ASP B 1 53 ? -9.008 -8.148 -0.243 1 96.81 53 ASP B CA 1
ATOM 1808 C C . ASP B 1 53 ? -7.602 -8.25 -0.824 1 96.81 53 ASP B C 1
ATOM 1810 O O . ASP B 1 53 ? -6.621 -8.328 -0.08 1 96.81 53 ASP B O 1
ATOM 1814 N N . CYS B 1 54 ? -7.52 -8.305 -2.084 1 97.94 54 CYS B N 1
ATOM 1815 C CA . CYS B 1 54 ? -6.258 -8.367 -2.814 1 97.94 54 CYS B CA 1
ATOM 1816 C C . CYS B 1 54 ? -6.453 -8 -4.281 1 97.94 54 CYS B C 1
ATOM 1818 O O . CYS B 1 54 ? -7.586 -7.934 -4.762 1 97.94 54 CYS B O 1
ATOM 1820 N N . ALA B 1 55 ? -5.363 -7.637 -4.922 1 98.56 55 ALA B N 1
ATOM 1821 C CA . ALA B 1 55 ? -5.309 -7.582 -6.379 1 98.56 55 ALA B CA 1
ATOM 1822 C C . ALA B 1 55 ? -4.723 -8.867 -6.953 1 98.56 55 ALA B C 1
ATOM 1824 O O . ALA B 1 55 ? -4.188 -9.695 -6.215 1 98.56 55 ALA B O 1
ATOM 1825 N N . ALA B 1 56 ? -4.848 -9.039 -8.25 1 98.62 56 ALA B N 1
ATOM 1826 C CA . ALA B 1 56 ? -4.32 -10.25 -8.867 1 98.62 56 ALA B CA 1
ATOM 1827 C C . ALA B 1 56 ? -3.939 -10.008 -10.32 1 98.62 56 ALA B C 1
ATOM 1829 O O . ALA B 1 56 ? -4.574 -9.203 -11.008 1 98.62 56 ALA B O 1
ATOM 1830 N N . LYS B 1 57 ? -2.871 -10.602 -10.773 1 98.56 57 LYS B N 1
ATOM 1831 C CA . LYS B 1 57 ? -2.545 -10.781 -12.188 1 98.56 57 LYS B CA 1
ATOM 1832 C C . LYS B 1 57 ? -2.928 -12.18 -12.664 1 98.56 57 LYS B C 1
ATOM 1834 O O . LYS B 1 57 ? -2.781 -13.156 -11.922 1 98.56 57 LYS B O 1
ATOM 1839 N N . ALA B 1 58 ? -3.361 -12.25 -13.844 1 97.81 58 ALA B N 1
ATOM 1840 C CA . ALA B 1 58 ? -3.748 -13.523 -14.438 1 97.81 58 ALA B CA 1
ATOM 1841 C C . ALA B 1 58 ? -2.975 -13.789 -15.727 1 97.81 58 ALA B C 1
ATOM 1843 O O . ALA B 1 58 ? -2.701 -12.867 -16.5 1 97.81 58 ALA B O 1
ATOM 1844 N N . LEU B 1 59 ? -2.549 -14.961 -15.867 1 96.94 59 LEU B N 1
ATOM 1845 C CA . LEU B 1 59 ? -2.119 -15.5 -17.156 1 96.94 59 LEU B CA 1
ATOM 1846 C C . LEU B 1 59 ? -3.232 -16.312 -17.812 1 96.94 59 LEU B C 1
ATOM 1848 O O . LEU B 1 59 ? -3.779 -17.219 -17.188 1 96.94 59 LEU B O 1
ATOM 1852 N N . ILE B 1 60 ? -3.514 -15.977 -19.031 1 96.75 60 ILE B N 1
ATOM 1853 C CA . ILE B 1 60 ? -4.617 -16.672 -19.672 1 96.75 60 ILE B CA 1
ATOM 1854 C C . ILE B 1 60 ? -4.164 -17.203 -21.031 1 96.75 60 ILE B C 1
ATOM 1856 O O . ILE B 1 60 ? -3.242 -16.656 -21.641 1 96.75 60 ILE B O 1
ATOM 1860 N N . ASP B 1 61 ? -4.742 -18.328 -21.438 1 94.19 61 ASP B N 1
ATOM 1861 C CA . ASP B 1 61 ? -4.578 -18.828 -22.797 1 94.19 61 ASP B CA 1
ATOM 1862 C C . ASP B 1 61 ? -5.219 -17.875 -23.797 1 94.19 61 ASP B C 1
ATOM 1864 O O . ASP B 1 61 ? -6.406 -17.578 -23.703 1 94.19 61 ASP B O 1
ATOM 1868 N N . ARG B 1 62 ? -4.492 -17.453 -24.75 1 92.44 62 ARG B N 1
ATOM 1869 C CA . ARG B 1 62 ? -4.953 -16.422 -25.672 1 92.44 62 ARG B CA 1
ATOM 1870 C C . ARG B 1 62 ? -6.137 -16.922 -26.5 1 92.44 62 ARG B C 1
ATOM 1872 O O . ARG B 1 62 ? -7.004 -16.125 -26.891 1 92.44 62 ARG B O 1
ATOM 1879 N N . GLN B 1 63 ? -6.207 -18.094 -26.75 1 91.19 63 GLN B N 1
ATOM 1880 C CA . GLN B 1 63 ? -7.234 -18.656 -27.625 1 91.19 63 GLN B CA 1
ATOM 1881 C C . GLN B 1 63 ? -8.492 -19 -26.844 1 91.19 63 GLN B C 1
ATOM 1883 O O . GLN B 1 63 ? -9.586 -18.547 -27.172 1 91.19 63 GLN B O 1
ATOM 1888 N N . SER B 1 64 ? -8.367 -19.719 -25.766 1 91.88 64 SER B N 1
ATOM 1889 C CA . SER B 1 64 ? -9.516 -20.25 -25.047 1 91.88 64 SER B CA 1
ATOM 1890 C C . SER B 1 64 ? -9.938 -19.328 -23.906 1 91.88 64 SER B C 1
ATOM 1892 O O . SER B 1 64 ? -11.055 -19.422 -23.391 1 91.88 64 SER B O 1
ATOM 1894 N N . GLY B 1 65 ? -9.016 -18.469 -23.453 1 94.38 65 GLY B N 1
ATOM 1895 C CA . GLY B 1 65 ? -9.297 -17.656 -22.281 1 94.38 65 GLY B CA 1
ATOM 1896 C C . GLY B 1 65 ? -9.148 -18.406 -20.969 1 94.38 65 GLY B C 1
ATOM 1897 O O . GLY B 1 65 ? -9.461 -17.875 -19.906 1 94.38 65 GLY B O 1
ATOM 1898 N N . GLU B 1 66 ? -8.633 -19.562 -21.078 1 95.81 66 GLU B N 1
ATOM 1899 C CA . GLU B 1 66 ? -8.461 -20.391 -19.891 1 95.81 66 GLU B CA 1
ATOM 1900 C C . GLU B 1 66 ? -7.473 -19.766 -18.922 1 95.81 66 GLU B C 1
ATOM 1902 O O . GLU B 1 66 ? -6.441 -19.234 -19.328 1 95.81 66 GLU B O 1
ATOM 1907 N N . LEU B 1 67 ? -7.801 -19.797 -17.609 1 97.38 67 LEU B N 1
ATOM 1908 C CA . LEU B 1 67 ? -6.887 -19.328 -16.578 1 97.38 67 LEU B CA 1
ATOM 1909 C C . LEU B 1 67 ? -5.715 -20.281 -16.391 1 97.38 67 LEU B C 1
ATOM 1911 O O . LEU B 1 67 ? -5.902 -21.422 -15.961 1 97.38 67 LEU B O 1
ATOM 1915 N N . ILE B 1 68 ? -4.543 -19.797 -16.703 1 96.81 68 ILE B N 1
ATOM 1916 C CA . ILE B 1 68 ? -3.334 -20.609 -16.719 1 96.81 68 ILE B CA 1
ATOM 1917 C C . ILE B 1 68 ? -2.529 -20.359 -15.445 1 96.81 68 ILE B C 1
ATOM 1919 O O . ILE B 1 68 ? -1.896 -21.266 -14.914 1 96.81 68 ILE B O 1
ATOM 1923 N N . GLY B 1 69 ? -2.541 -19.219 -14.984 1 97.88 69 GLY B N 1
ATOM 1924 C CA . GLY B 1 69 ? -1.771 -18.844 -13.812 1 97.88 69 GLY B CA 1
ATOM 1925 C C . GLY B 1 69 ? -2.32 -17.609 -13.109 1 97.88 69 GLY B C 1
ATOM 1926 O O . GLY B 1 69 ? -3.053 -16.828 -13.711 1 97.88 69 GLY B O 1
ATOM 1927 N N . ILE B 1 70 ? -1.959 -17.5 -11.844 1 98.31 70 ILE B N 1
ATOM 1928 C CA . ILE B 1 70 ? -2.465 -16.391 -11.031 1 98.31 70 ILE B CA 1
ATOM 1929 C C . ILE B 1 70 ? -1.396 -15.961 -10.031 1 98.31 70 ILE B C 1
ATOM 1931 O O . ILE B 1 70 ? -0.63 -16.797 -9.531 1 98.31 70 ILE B O 1
ATOM 1935 N N . CYS B 1 71 ? -1.313 -14.75 -9.758 1 98.19 71 CYS B N 1
ATOM 1936 C CA . CYS B 1 71 ? -0.596 -14.227 -8.594 1 98.19 71 CYS B CA 1
ATOM 1937 C C . CYS B 1 71 ? -1.413 -13.156 -7.887 1 98.19 71 CYS B C 1
ATOM 1939 O O . CYS B 1 71 ? -2.041 -12.32 -8.539 1 98.19 71 CYS B O 1
ATOM 1941 N N . THR B 1 72 ? -1.535 -13.18 -6.633 1 98.5 72 THR B N 1
ATOM 1942 C CA . THR B 1 72 ? -2.275 -12.203 -5.852 1 98.5 72 THR B CA 1
ATOM 1943 C C . THR B 1 72 ? -1.334 -11.406 -4.949 1 98.5 72 THR B C 1
ATOM 1945 O O . THR B 1 72 ? -0.294 -11.914 -4.527 1 98.5 72 THR B O 1
ATOM 1948 N N . PHE B 1 73 ? -1.703 -10.195 -4.672 1 98.75 73 PHE B N 1
ATOM 1949 C CA . PHE B 1 73 ? -0.831 -9.344 -3.873 1 98.75 73 PHE B CA 1
ATOM 1950 C C . PHE B 1 73 ? -1.641 -8.289 -3.121 1 98.75 73 PHE B C 1
ATOM 1952 O O . PHE B 1 73 ? -2.758 -7.957 -3.52 1 98.75 73 PHE B O 1
ATOM 1959 N N . THR B 1 74 ? -1.124 -7.84 -2.033 1 98.69 74 THR B N 1
ATOM 1960 C CA . THR B 1 74 ? -1.792 -6.902 -1.139 1 98.69 74 THR B CA 1
ATOM 1961 C C . THR B 1 74 ? -0.791 -5.918 -0.542 1 98.69 74 THR B C 1
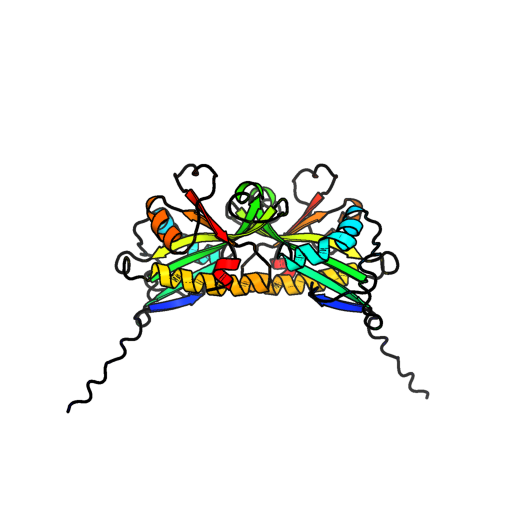ATOM 1963 O O . THR B 1 74 ? 0.421 -6.129 -0.623 1 98.69 74 THR B O 1
ATOM 1966 N N . ALA B 1 75 ? -1.321 -4.805 -0.071 1 98.69 75 ALA B N 1
ATOM 1967 C CA . ALA B 1 75 ? -0.498 -3.91 0.737 1 98.69 75 ALA B CA 1
ATOM 1968 C C . ALA B 1 75 ? -0.121 -4.559 2.064 1 98.69 75 ALA B C 1
ATOM 1970 O O . ALA B 1 75 ? -0.929 -5.273 2.666 1 98.69 75 ALA B O 1
ATOM 1971 N N . TYR B 1 76 ? 1.078 -4.289 2.498 1 98.38 76 TYR B N 1
ATOM 1972 C CA . TYR B 1 76 ? 1.585 -4.879 3.732 1 98.38 76 TYR B CA 1
ATOM 1973 C C . TYR B 1 76 ? 2.658 -3.994 4.355 1 98.38 76 TYR B C 1
ATOM 1975 O O . TYR B 1 76 ? 3.068 -2.994 3.764 1 98.38 76 TYR B O 1
ATOM 1983 N N . SER B 1 77 ? 3.02 -4.254 5.578 1 98.19 77 SER B N 1
ATOM 1984 C CA . SER B 1 77 ? 4.121 -3.574 6.254 1 98.19 77 SER B CA 1
ATOM 1985 C C . SER B 1 77 ? 4.945 -4.551 7.086 1 98.19 77 SER B C 1
ATOM 1987 O O . SER B 1 77 ? 4.43 -5.574 7.543 1 98.19 77 SER B O 1
ATOM 1989 N N . LEU B 1 78 ? 6.184 -4.242 7.164 1 96.44 78 LEU B N 1
ATOM 1990 C CA . LEU B 1 78 ? 7.137 -5.023 7.949 1 96.44 78 LEU B CA 1
ATOM 1991 C C . LEU B 1 78 ? 7.809 -4.16 9.008 1 96.44 78 LEU B C 1
ATOM 1993 O O . LEU B 1 78 ? 8.094 -2.984 8.766 1 96.44 78 LEU B O 1
ATOM 1997 N N . GLU B 1 79 ? 8.133 -4.781 10.109 1 95.19 79 GLU B N 1
ATOM 1998 C CA . GLU B 1 79 ? 9.031 -4.117 11.047 1 95.19 79 GLU B CA 1
ATOM 1999 C C . GLU B 1 79 ? 10.438 -3.982 10.469 1 95.19 79 GLU B C 1
ATOM 2001 O O . GLU B 1 79 ? 10.93 -4.902 9.812 1 95.19 79 GLU B O 1
ATOM 2006 N N . LYS B 1 80 ? 11.055 -2.91 10.82 1 93.44 80 LYS B N 1
ATOM 2007 C CA . LYS B 1 80 ? 12.375 -2.633 10.25 1 93.44 80 LYS B CA 1
ATOM 2008 C C . LYS B 1 80 ? 13.367 -3.74 10.586 1 93.44 80 LYS B C 1
ATOM 2010 O O . LYS B 1 80 ? 14.258 -4.047 9.797 1 93.44 80 LYS B O 1
ATOM 2015 N N . GLN B 1 81 ? 13.219 -4.383 11.742 1 92.38 81 GLN B N 1
ATOM 2016 C CA . GLN B 1 81 ? 14.148 -5.418 12.18 1 92.38 81 GLN B CA 1
ATOM 2017 C C . GLN B 1 81 ? 14.148 -6.602 11.219 1 92.38 81 GLN B C 1
ATOM 2019 O O . GLN B 1 81 ? 15.172 -7.273 11.047 1 92.38 81 GLN B O 1
ATOM 2024 N N . ARG B 1 82 ? 13.031 -6.836 10.594 1 92.38 82 ARG B N 1
ATOM 2025 C CA . ARG B 1 82 ? 12.891 -7.98 9.695 1 92.38 82 ARG B CA 1
ATOM 2026 C C . ARG B 1 82 ? 13.711 -7.781 8.422 1 92.38 82 ARG B C 1
ATOM 2028 O O . ARG B 1 82 ? 14.039 -8.75 7.73 1 92.38 82 ARG B O 1
ATOM 2035 N N . VAL B 1 83 ? 14.055 -6.492 8.141 1 92.94 83 VAL B N 1
ATOM 2036 C CA . VAL B 1 83 ? 14.727 -6.23 6.867 1 92.94 83 VAL B CA 1
ATOM 2037 C C . VAL B 1 83 ? 16.094 -5.617 7.125 1 92.94 83 VAL B C 1
ATOM 2039 O O . VAL B 1 83 ? 16.734 -5.094 6.207 1 92.94 83 VAL B O 1
ATOM 2042 N N . SER B 1 84 ? 16.562 -5.477 8.305 1 88.12 84 SER B N 1
ATOM 2043 C CA . SER B 1 84 ? 17.828 -4.844 8.68 1 88.12 84 SER B CA 1
ATOM 2044 C C . SER B 1 84 ? 18.984 -5.457 7.914 1 88.12 84 SER B C 1
ATOM 2046 O O . SER B 1 84 ? 19.938 -4.758 7.543 1 88.12 84 SER B O 1
ATOM 2048 N N . GLY B 1 85 ? 18.969 -6.668 7.539 1 86.94 85 GLY B N 1
ATOM 2049 C CA . GLY B 1 85 ? 20.078 -7.32 6.859 1 86.94 85 GLY B CA 1
ATOM 2050 C C . GLY B 1 85 ? 20 -7.215 5.348 1 86.94 85 GLY B C 1
ATOM 2051 O O . GLY B 1 85 ? 20.953 -7.543 4.648 1 86.94 85 GLY B O 1
ATOM 2052 N N . VAL B 1 86 ? 18.938 -6.637 4.863 1 91.56 86 VAL B N 1
ATOM 2053 C CA . VAL B 1 86 ? 18.781 -6.707 3.416 1 91.56 86 VAL B CA 1
ATOM 2054 C C . VAL B 1 86 ? 18.562 -5.309 2.848 1 91.56 86 VAL B C 1
ATOM 2056 O O . VAL B 1 86 ? 18.688 -5.094 1.641 1 91.56 86 VAL B O 1
ATOM 2059 N N . LEU B 1 87 ? 18.156 -4.352 3.623 1 92.44 87 LEU B N 1
ATOM 2060 C CA . LEU B 1 87 ? 18.031 -2.957 3.213 1 92.44 87 LEU B CA 1
ATOM 2061 C C . LEU B 1 87 ? 19.125 -2.111 3.859 1 92.44 87 LEU B C 1
ATOM 2063 O O . LEU B 1 87 ? 19.469 -2.312 5.031 1 92.44 87 LEU B O 1
ATOM 2067 N N . GLN B 1 88 ? 19.562 -1.244 3.123 1 86 88 GLN B N 1
ATOM 2068 C CA . GLN B 1 88 ? 20.609 -0.352 3.619 1 86 88 GLN B CA 1
ATOM 2069 C C . GLN B 1 88 ? 20.016 0.935 4.18 1 86 88 GLN B C 1
ATOM 2071 O O . GLN B 1 88 ? 18.891 1.319 3.814 1 86 88 GLN B O 1
ATOM 2076 N N . GLY B 1 89 ? 20.797 1.475 5.09 1 86.25 89 GLY B N 1
ATOM 2077 C CA . GLY B 1 89 ? 20.406 2.773 5.617 1 86.25 89 GLY B CA 1
ATOM 2078 C C . GLY B 1 89 ? 19.391 2.686 6.734 1 86.25 89 GLY B C 1
ATOM 2079 O O . GLY B 1 89 ? 18.969 1.589 7.121 1 86.25 89 GLY B O 1
ATOM 2080 N N . SER B 1 90 ? 19.094 3.838 7.305 1 87.81 90 SER B N 1
ATOM 2081 C CA . SER B 1 90 ? 18.094 3.939 8.359 1 87.81 90 SER B CA 1
ATOM 2082 C C . SER B 1 90 ? 16.672 3.779 7.809 1 87.81 90 SER B C 1
ATOM 2084 O O . SER B 1 90 ? 16.344 4.352 6.77 1 87.81 90 SER B O 1
ATOM 2086 N N . GLN B 1 91 ? 15.969 2.904 8.43 1 90.06 91 GLN B N 1
ATOM 2087 C CA . GLN B 1 91 ? 14.578 2.689 8.07 1 90.06 91 GLN B CA 1
ATOM 2088 C C . GLN B 1 91 ? 13.641 3.123 9.195 1 90.06 91 GLN B C 1
ATOM 2090 O O . GLN B 1 91 ? 14.016 3.09 10.367 1 90.06 91 GLN B O 1
ATOM 2095 N N . PRO B 1 92 ? 12.453 3.588 8.773 1 92.5 92 PRO B N 1
ATOM 2096 C CA . PRO B 1 92 ? 11.445 3.764 9.828 1 92.5 92 PRO B CA 1
ATOM 2097 C C . PRO B 1 92 ? 11.094 2.457 10.531 1 92.5 92 PRO B C 1
ATOM 2099 O O . PRO B 1 92 ? 11.492 1.38 10.086 1 92.5 92 PRO B O 1
ATOM 2102 N N . SER B 1 93 ? 10.406 2.613 11.656 1 92.69 93 SER B N 1
ATOM 2103 C CA . SER B 1 93 ? 10.078 1.445 12.469 1 92.69 93 SER B CA 1
ATOM 2104 C C . SER B 1 93 ? 9.266 0.431 11.672 1 92.69 93 SER B C 1
ATOM 2106 O O . SER B 1 93 ? 9.43 -0.778 11.852 1 92.69 93 SER B O 1
ATOM 2108 N N . GLU B 1 94 ? 8.367 0.931 10.836 1 95.38 94 GLU B N 1
ATOM 2109 C CA . GLU B 1 94 ? 7.59 0.099 9.922 1 95.38 94 GLU B CA 1
ATOM 2110 C C . GLU B 1 94 ? 7.809 0.519 8.469 1 95.38 94 GLU B C 1
ATOM 2112 O O . GLU B 1 94 ? 7.797 1.71 8.156 1 95.38 94 GLU B O 1
ATOM 2117 N N . ILE B 1 95 ? 7.988 -0.459 7.66 1 96.81 95 ILE B N 1
ATOM 2118 C CA . ILE B 1 95 ? 8.227 -0.157 6.254 1 96.81 95 ILE B CA 1
ATOM 2119 C C . ILE B 1 95 ? 7.074 -0.697 5.41 1 96.81 95 ILE B C 1
ATOM 2121 O O . ILE B 1 95 ? 6.578 -1.798 5.656 1 96.81 95 ILE B O 1
ATOM 2125 N N . GLY B 1 96 ? 6.594 0.104 4.477 1 98.31 96 GLY B N 1
ATOM 2126 C CA . GLY B 1 96 ? 5.57 -0.327 3.537 1 98.31 96 GLY B CA 1
ATOM 2127 C C . GLY B 1 96 ? 6.113 -1.211 2.43 1 98.31 96 GLY B C 1
ATOM 2128 O O . GLY B 1 96 ? 7.172 -0.926 1.862 1 98.31 96 GLY B O 1
ATOM 2129 N N . VAL B 1 97 ? 5.414 -2.297 2.137 1 98.75 97 VAL B N 1
ATOM 2130 C CA . VAL B 1 97 ? 5.797 -3.223 1.074 1 98.75 97 VAL B CA 1
ATOM 2131 C C . VAL B 1 97 ? 4.547 -3.742 0.369 1 98.75 97 VAL B C 1
ATOM 2133 O O . VAL B 1 97 ? 3.426 -3.512 0.829 1 98.75 97 VAL B O 1
ATOM 2136 N N . VAL B 1 98 ? 4.738 -4.367 -0.766 1 98.88 98 VAL B N 1
ATOM 2137 C CA . VAL B 1 98 ? 3.713 -5.215 -1.363 1 98.88 98 VAL B CA 1
ATOM 2138 C C . VAL B 1 98 ? 3.963 -6.672 -0.984 1 98.88 98 VAL B C 1
ATOM 2140 O O . VAL B 1 98 ? 5.098 -7.152 -1.056 1 98.88 98 VAL B O 1
ATOM 2143 N N . ARG B 1 99 ? 2.959 -7.305 -0.542 1 98.69 99 ARG B N 1
ATOM 2144 C CA . ARG B 1 99 ? 3.082 -8.727 -0.229 1 98.69 99 ARG B CA 1
ATOM 2145 C C . ARG B 1 99 ? 2.547 -9.586 -1.367 1 98.69 99 ARG B C 1
ATOM 2147 O O . ARG B 1 99 ? 1.386 -9.453 -1.76 1 98.69 99 ARG B O 1
ATOM 2154 N N . LEU B 1 100 ? 3.391 -10.383 -1.931 1 98.56 100 LEU B N 1
ATOM 2155 C CA . LEU B 1 100 ? 2.949 -11.445 -2.828 1 98.56 100 LEU B CA 1
ATOM 2156 C C . LEU B 1 100 ? 2.363 -12.609 -2.039 1 98.56 100 LEU B C 1
ATOM 2158 O O . LEU B 1 100 ? 3.076 -13.281 -1.285 1 98.56 100 LEU B O 1
ATOM 2162 N N . VAL B 1 101 ? 1.121 -12.906 -2.225 1 97.5 101 VAL B N 1
ATOM 2163 C CA . VAL B 1 101 ? 0.417 -13.836 -1.346 1 97.5 101 VAL B CA 1
ATOM 2164 C C . VAL B 1 101 ? 0.378 -15.219 -1.984 1 97.5 101 VAL B C 1
ATOM 2166 O O . VAL B 1 101 ? 0.727 -16.219 -1.346 1 97.5 101 VAL B O 1
ATOM 2169 N N . MET B 1 102 ? -0.08 -15.281 -3.221 1 96.75 102 MET B N 1
ATOM 2170 C CA . MET B 1 102 ? -0.167 -16.547 -3.953 1 96.75 102 MET B CA 1
ATOM 2171 C C . MET B 1 102 ? 0.42 -16.406 -5.355 1 96.75 102 MET B C 1
ATOM 2173 O O . MET B 1 102 ? 0.266 -15.359 -5.992 1 96.75 102 MET B O 1
ATOM 2177 N N . LEU B 1 103 ? 1.048 -17.438 -5.773 1 97.44 103 LEU B N 1
ATOM 2178 C CA . LEU B 1 103 ? 1.497 -17.625 -7.148 1 97.44 103 LEU B CA 1
ATOM 2179 C C . LEU B 1 103 ? 1.331 -19.078 -7.582 1 97.44 103 LEU B C 1
ATOM 2181 O O . LEU B 1 103 ? 1.841 -19.984 -6.926 1 97.44 103 LEU B O 1
ATOM 2185 N N . GLY B 1 104 ? 0.563 -19.25 -8.609 1 97.5 104 GLY B N 1
ATOM 2186 C CA . GLY B 1 104 ? 0.355 -20.594 -9.133 1 97.5 104 GLY B CA 1
ATOM 2187 C C . GLY B 1 104 ? 0.201 -20.625 -10.641 1 97.5 104 GLY B C 1
ATOM 2188 O O . GLY B 1 104 ? -0.42 -19.734 -11.227 1 97.5 104 GLY B O 1
ATOM 2189 N N . VAL B 1 105 ? 0.797 -21.609 -11.234 1 97.5 105 VAL B N 1
ATOM 2190 C CA . VAL B 1 105 ? 0.626 -21.938 -12.648 1 97.5 105 VAL B CA 1
ATOM 2191 C C . VAL B 1 105 ? 0.072 -23.344 -12.797 1 97.5 105 VAL B C 1
ATOM 2193 O O . VAL B 1 105 ? 0.543 -24.281 -12.141 1 97.5 105 V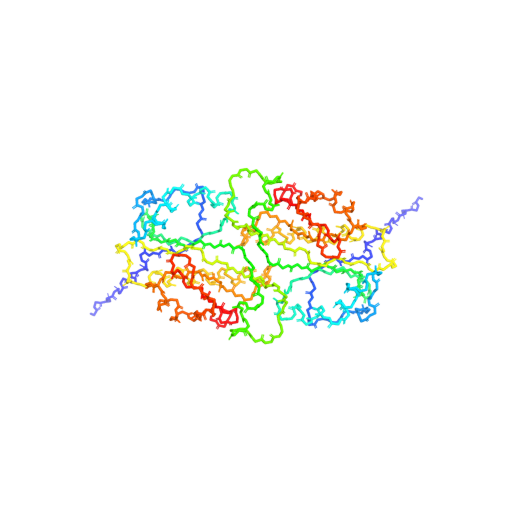AL B O 1
ATOM 2196 N N . ALA B 1 106 ? -0.917 -23.484 -13.656 1 97.44 106 ALA B N 1
ATOM 2197 C CA . ALA B 1 106 ? -1.515 -24.797 -13.859 1 97.44 106 ALA B CA 1
ATOM 2198 C C . ALA B 1 106 ? -0.452 -25.828 -14.219 1 97.44 106 ALA B C 1
ATOM 2200 O O . ALA B 1 106 ? 0.465 -25.547 -14.992 1 97.44 106 ALA B O 1
ATOM 2201 N N . ARG B 1 107 ? -0.618 -27.031 -13.789 1 96.31 107 ARG B N 1
ATOM 2202 C CA . ARG B 1 107 ? 0.38 -28.094 -13.891 1 96.31 107 ARG B CA 1
ATOM 2203 C C . ARG B 1 107 ? 0.798 -28.328 -15.336 1 96.31 107 ARG B C 1
ATOM 2205 O O . ARG B 1 107 ? 1.988 -28.453 -15.633 1 96.31 107 ARG B O 1
ATOM 2212 N N . LYS B 1 108 ? -0.153 -28.344 -16.203 1 91.5 108 LYS B N 1
ATOM 2213 C CA . LYS B 1 108 ? 0.114 -28.656 -17.594 1 91.5 108 LYS B CA 1
ATOM 2214 C C . LYS B 1 108 ? 0.963 -27.562 -18.25 1 91.5 108 LYS B C 1
ATOM 2216 O O . LYS B 1 108 ? 1.516 -27.766 -19.328 1 91.5 108 LYS B O 1
ATOM 2221 N N . TYR B 1 109 ? 1.08 -26.438 -17.641 1 93.75 109 TYR B N 1
ATOM 2222 C CA . TYR B 1 109 ? 1.81 -25.297 -18.203 1 93.75 109 TYR B CA 1
ATOM 2223 C C . TYR B 1 109 ? 3.068 -25 -17.406 1 93.75 109 TYR B C 1
ATOM 2225 O O . TYR B 1 109 ? 3.748 -24 -17.641 1 93.75 109 TYR B O 1
ATOM 2233 N N . GLN B 1 110 ? 3.359 -25.766 -16.406 1 93.44 110 GLN B N 1
ATOM 2234 C CA . GLN B 1 110 ? 4.492 -25.5 -15.516 1 93.44 110 GLN B CA 1
ATOM 2235 C C . GLN B 1 110 ? 5.812 -25.859 -16.203 1 93.44 110 GLN B C 1
ATOM 2237 O O . GLN B 1 110 ? 5.832 -26.578 -17.203 1 93.44 110 GLN B O 1
ATOM 2242 N N . LYS B 1 111 ? 6.898 -25.25 -15.695 1 92.12 111 LYS B N 1
ATOM 2243 C CA . LYS B 1 111 ? 8.266 -25.484 -16.156 1 92.12 111 LYS B CA 1
ATOM 2244 C C . LYS B 1 111 ? 8.453 -25.016 -17.594 1 92.12 111 LYS B C 1
ATOM 2246 O O . LYS B 1 111 ? 9.148 -25.672 -18.375 1 92.12 111 LYS B O 1
ATOM 2251 N N . ARG B 1 112 ? 7.719 -24.031 -17.969 1 92.56 112 ARG B N 1
ATOM 2252 C CA . ARG B 1 112 ? 7.812 -23.438 -19.297 1 92.56 112 ARG B CA 1
ATOM 2253 C C . ARG B 1 112 ? 8.141 -21.953 -19.203 1 92.56 112 ARG B C 1
ATOM 2255 O O . ARG B 1 112 ? 8.086 -21.234 -20.203 1 92.56 112 ARG B O 1
ATOM 2262 N N . GLY B 1 113 ? 8.336 -21.438 -17.969 1 93.56 113 GLY B N 1
ATOM 2263 C CA . GLY B 1 113 ? 8.711 -20.047 -17.781 1 93.56 113 GLY B CA 1
ATOM 2264 C C . GLY B 1 113 ? 7.516 -19.141 -17.516 1 93.56 113 GLY B C 1
ATOM 2265 O O . GLY B 1 113 ? 7.676 -17.938 -17.328 1 93.56 113 GLY B O 1
ATOM 2266 N N . PHE B 1 114 ? 6.324 -19.703 -17.438 1 94.5 114 PHE B N 1
ATOM 2267 C CA . PHE B 1 114 ? 5.113 -18.891 -17.312 1 94.5 114 PHE B CA 1
ATOM 2268 C C . PHE B 1 114 ? 5.023 -18.266 -15.93 1 94.5 114 PHE B C 1
ATOM 2270 O O . PHE B 1 114 ? 4.48 -17.172 -15.773 1 94.5 114 PHE B O 1
ATOM 2277 N N . GLY B 1 115 ? 5.582 -18.984 -14.93 1 94.75 115 GLY B N 1
ATOM 2278 C CA . GLY B 1 115 ? 5.656 -18.375 -13.609 1 94.75 115 GLY B CA 1
ATOM 2279 C C . GLY B 1 115 ? 6.488 -17.109 -13.578 1 94.75 115 GLY B C 1
ATOM 2280 O O . GLY B 1 115 ? 6.102 -16.125 -12.945 1 94.75 115 GLY B O 1
ATOM 2281 N N . GLN B 1 116 ? 7.578 -17.203 -14.258 1 94.19 116 GLN B N 1
ATOM 2282 C CA . GLN B 1 116 ? 8.438 -16.031 -14.359 1 94.19 116 GLN B CA 1
ATOM 2283 C C . GLN B 1 116 ? 7.75 -14.898 -15.125 1 94.19 116 GLN B C 1
ATOM 2285 O O . GLN B 1 116 ? 7.859 -13.727 -14.75 1 94.19 116 GLN B O 1
ATOM 2290 N N . ASP B 1 117 ? 7.059 -15.25 -16.188 1 93.94 117 ASP B N 1
ATOM 2291 C CA . ASP B 1 117 ? 6.312 -14.258 -16.969 1 93.94 117 ASP B CA 1
ATOM 2292 C C . ASP B 1 117 ? 5.289 -13.539 -16.094 1 93.94 117 ASP B C 1
ATOM 2294 O O . ASP B 1 117 ? 5.152 -12.32 -16.172 1 93.94 117 ASP B O 1
ATOM 2298 N N . LEU B 1 118 ? 4.621 -14.281 -15.312 1 95.25 118 LEU B N 1
ATOM 2299 C CA . LEU B 1 118 ? 3.615 -13.734 -14.406 1 95.25 118 LEU B CA 1
ATOM 2300 C C . LEU B 1 118 ? 4.25 -12.789 -13.398 1 95.25 118 LEU B C 1
ATOM 2302 O O . LEU B 1 118 ? 3.732 -11.695 -13.156 1 95.25 118 LEU B O 1
ATOM 2306 N N . LEU B 1 119 ? 5.352 -13.102 -12.867 1 96 119 LEU B N 1
ATOM 2307 C CA . LEU B 1 119 ? 6.027 -12.258 -11.883 1 96 119 LEU B CA 1
ATOM 2308 C C . LEU B 1 119 ? 6.559 -10.984 -12.531 1 96 119 LEU B C 1
ATOM 2310 O O . LEU B 1 119 ? 6.547 -9.914 -11.914 1 96 119 LEU B O 1
ATOM 2314 N N . CYS B 1 120 ? 7.035 -11.141 -13.75 1 95.19 120 CYS B N 1
ATOM 2315 C CA . CYS B 1 120 ? 7.496 -9.945 -14.445 1 95.19 120 CYS B CA 1
ATOM 2316 C C . CYS B 1 120 ? 6.355 -8.953 -14.633 1 95.19 120 CYS B C 1
ATOM 2318 O O . CYS B 1 120 ? 6.547 -7.746 -14.453 1 95.19 120 CYS B O 1
ATOM 2320 N N . ASP B 1 121 ? 5.227 -9.461 -15.008 1 97 121 ASP B N 1
ATOM 2321 C CA . ASP B 1 121 ? 4.055 -8.594 -15.109 1 97 121 ASP B CA 1
ATOM 2322 C C . ASP B 1 121 ? 3.713 -7.973 -13.758 1 97 121 ASP B C 1
ATOM 2324 O O . ASP B 1 121 ? 3.406 -6.781 -13.672 1 97 121 ASP B O 1
ATOM 2328 N N . PHE B 1 122 ? 3.775 -8.789 -12.758 1 98.44 122 PHE B N 1
ATOM 2329 C CA . PHE B 1 122 ? 3.564 -8.32 -11.391 1 98.44 122 PHE B CA 1
ATOM 2330 C C . PHE B 1 122 ? 4.566 -7.23 -11.031 1 98.44 122 PHE B C 1
ATOM 2332 O O . PHE B 1 122 ? 4.191 -6.203 -10.461 1 98.44 122 PHE B O 1
ATOM 2339 N N . PHE B 1 123 ? 5.824 -7.352 -11.352 1 98.56 123 PHE B N 1
ATOM 2340 C CA . PHE B 1 123 ? 6.848 -6.359 -11.055 1 98.56 123 PHE B CA 1
ATOM 2341 C C . PHE B 1 123 ? 6.559 -5.051 -11.781 1 98.56 123 PHE B C 1
ATOM 2343 O O . PHE B 1 123 ? 6.766 -3.969 -11.234 1 98.56 123 PHE B O 1
ATOM 2350 N N . GLU B 1 124 ? 6.117 -5.16 -13.016 1 98.44 124 GLU B N 1
ATOM 2351 C CA . GLU B 1 124 ? 5.727 -3.945 -13.727 1 98.44 124 GLU B CA 1
ATOM 2352 C C . GLU B 1 124 ? 4.605 -3.215 -12.992 1 98.44 124 GLU B C 1
ATOM 2354 O O . GLU B 1 124 ? 4.605 -1.985 -12.914 1 98.44 124 GLU B O 1
ATOM 2359 N N . HIS B 1 125 ? 3.689 -3.969 -12.492 1 98.62 125 HIS B N 1
ATOM 2360 C CA . HIS B 1 125 ? 2.602 -3.381 -11.727 1 98.62 125 HIS B CA 1
ATOM 2361 C C . HIS B 1 125 ? 3.113 -2.766 -10.43 1 98.62 125 HIS B C 1
ATOM 2363 O O . HIS B 1 125 ? 2.617 -1.727 -9.984 1 98.62 125 HIS B O 1
ATOM 2369 N N . VAL B 1 126 ? 4.086 -3.422 -9.812 1 98.81 126 VAL B N 1
ATOM 2370 C CA . VAL B 1 126 ? 4.684 -2.92 -8.586 1 98.81 126 VAL B CA 1
ATOM 2371 C C . VAL B 1 126 ? 5.273 -1.531 -8.82 1 98.81 126 VAL B C 1
ATOM 2373 O O . VAL B 1 126 ? 5.207 -0.664 -7.945 1 98.81 126 VAL B O 1
ATOM 2376 N N . LYS B 1 127 ? 5.852 -1.31 -10.008 1 98.69 127 LYS B N 1
ATOM 2377 C CA . LYS B 1 127 ? 6.371 0.013 -10.344 1 98.69 127 LYS B CA 1
ATOM 2378 C C . LYS B 1 127 ? 5.262 1.062 -10.32 1 98.69 127 LYS B C 1
ATOM 2380 O O . LYS B 1 127 ? 5.477 2.189 -9.867 1 98.69 127 LYS B O 1
ATOM 2385 N N . ILE B 1 128 ? 4.137 0.69 -10.805 1 98.56 128 ILE B N 1
ATOM 2386 C CA . ILE B 1 128 ? 2.984 1.586 -10.812 1 98.56 128 ILE B CA 1
ATOM 2387 C C . ILE B 1 128 ? 2.547 1.871 -9.375 1 98.56 128 ILE B C 1
ATOM 2389 O O . ILE B 1 128 ? 2.285 3.021 -9.016 1 98.56 128 ILE B O 1
ATOM 2393 N N . ILE B 1 129 ? 2.496 0.855 -8.594 1 98.75 129 ILE B N 1
ATOM 2394 C CA . ILE B 1 129 ? 2.148 1.012 -7.184 1 98.75 129 ILE B CA 1
ATOM 2395 C C . ILE B 1 129 ? 3.125 1.979 -6.516 1 98.75 129 ILE B C 1
ATOM 2397 O O . ILE B 1 129 ? 2.711 2.91 -5.82 1 98.75 129 ILE B O 1
ATOM 2401 N N . HIS B 1 130 ? 4.402 1.762 -6.742 1 98.69 130 HIS B N 1
ATOM 2402 C CA . HIS B 1 130 ? 5.461 2.543 -6.113 1 98.69 130 HIS B CA 1
ATOM 2403 C C . HIS B 1 130 ? 5.328 4.023 -6.449 1 98.69 130 HIS B C 1
ATOM 2405 O O . HIS B 1 130 ? 5.652 4.883 -5.629 1 98.69 130 HIS B O 1
ATOM 2411 N N . GLN B 1 131 ? 4.863 4.332 -7.605 1 97.81 131 GLN B N 1
ATOM 2412 C CA . GLN B 1 131 ? 4.676 5.719 -8.016 1 97.81 131 GLN B CA 1
ATOM 2413 C C . GLN B 1 131 ? 3.551 6.379 -7.227 1 97.81 131 GLN B C 1
ATOM 2415 O O . GLN B 1 131 ? 3.646 7.555 -6.863 1 97.81 131 GLN B O 1
ATOM 2420 N N . ALA B 1 132 ? 2.529 5.652 -6.922 1 98.06 132 ALA B N 1
ATOM 2421 C CA . ALA B 1 132 ? 1.381 6.191 -6.199 1 98.06 132 ALA B CA 1
ATOM 2422 C C . ALA B 1 132 ? 1.62 6.172 -4.691 1 98.06 132 ALA B C 1
ATOM 2424 O O . ALA B 1 132 ? 1.193 7.078 -3.977 1 98.06 132 ALA B O 1
ATOM 2425 N N . LEU B 1 133 ? 2.264 5.199 -4.203 1 98.5 133 LEU B N 1
ATOM 2426 C CA . LEU B 1 133 ? 2.57 4.934 -2.803 1 98.5 133 LEU B CA 1
ATOM 2427 C C . LEU B 1 133 ? 3.934 4.266 -2.662 1 98.5 133 LEU B C 1
ATOM 2429 O O . LEU B 1 133 ? 4.07 3.062 -2.893 1 98.5 133 LEU B O 1
ATOM 2433 N N . PRO B 1 134 ? 4.898 5.039 -2.289 1 98.19 134 PRO B N 1
ATOM 2434 C CA . PRO B 1 134 ? 6.246 4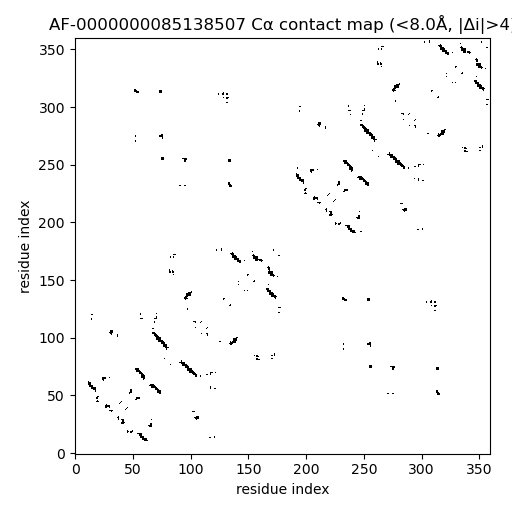.473 -2.229 1 98.19 134 PRO B CA 1
ATOM 2435 C C . PRO B 1 134 ? 6.332 3.25 -1.317 1 98.19 134 PRO B C 1
ATOM 2437 O O . PRO B 1 134 ? 5.789 3.262 -0.211 1 98.19 134 PRO B O 1
ATOM 2440 N N . ILE B 1 135 ? 6.973 2.178 -1.773 1 98.5 135 ILE B N 1
ATOM 2441 C CA . ILE B 1 135 ? 7.203 0.954 -1.015 1 98.5 135 ILE B CA 1
ATOM 2442 C C . ILE B 1 135 ? 8.688 0.595 -1.054 1 98.5 135 ILE B C 1
ATOM 2444 O O . ILE B 1 135 ? 9.414 1.049 -1.937 1 98.5 135 ILE B O 1
ATOM 2448 N N . LYS B 1 136 ? 9.102 -0.211 -0.091 1 98.31 136 LYS B N 1
ATOM 2449 C CA . LYS B 1 136 ? 10.523 -0.555 0.005 1 98.31 136 LYS B CA 1
ATOM 2450 C C . LYS B 1 136 ? 10.828 -1.832 -0.771 1 98.31 136 LYS B C 1
ATOM 2452 O O . LYS B 1 136 ? 12 -2.145 -1.021 1 98.31 136 LYS B O 1
ATOM 2457 N N . GLY B 1 137 ? 9.797 -2.555 -1.154 1 98.5 137 GLY B N 1
ATOM 2458 C CA . GLY B 1 137 ? 10.016 -3.768 -1.926 1 98.5 137 GLY B CA 1
ATOM 2459 C C . GLY B 1 137 ? 8.844 -4.727 -1.885 1 98.5 137 GLY B C 1
ATOM 2460 O O . GLY B 1 137 ? 7.711 -4.32 -1.618 1 98.5 137 GLY B O 1
ATOM 2461 N N . VAL B 1 138 ? 9.133 -5.973 -2.262 1 98.81 138 VAL B N 1
ATOM 2462 C CA . VAL B 1 138 ? 8.156 -7.059 -2.27 1 98.81 138 VAL B CA 1
ATOM 2463 C C . VAL B 1 138 ? 8.547 -8.109 -1.233 1 98.81 138 VAL B C 1
ATOM 2465 O O . VAL B 1 138 ? 9.711 -8.492 -1.139 1 98.81 138 VAL B O 1
ATOM 2468 N N . TYR B 1 139 ? 7.555 -8.484 -0.49 1 98.19 139 TYR B N 1
ATOM 2469 C CA . TYR B 1 139 ? 7.703 -9.492 0.555 1 98.19 139 TYR B CA 1
ATOM 2470 C C . TYR B 1 139 ? 6.848 -10.719 0.256 1 98.19 139 TYR B C 1
ATOM 2472 O O . TYR B 1 139 ? 5.762 -10.602 -0.317 1 98.19 139 TYR B O 1
ATOM 2480 N N . LEU B 1 140 ? 7.32 -11.945 0.609 1 97.5 140 LEU B N 1
ATOM 2481 C CA . LEU B 1 140 ? 6.516 -13.156 0.508 1 97.5 140 LEU B CA 1
ATOM 2482 C C . LEU B 1 140 ? 7.012 -14.219 1.476 1 97.5 140 LEU B C 1
ATOM 2484 O O . LEU B 1 140 ? 8.117 -14.117 2.008 1 97.5 140 LEU B O 1
ATOM 2488 N N . ASP B 1 141 ? 6.137 -15.164 1.764 1 95.94 141 ASP B N 1
ATOM 2489 C CA . ASP B 1 141 ? 6.492 -16.406 2.434 1 95.94 141 ASP B CA 1
ATOM 2490 C C . ASP B 1 141 ? 6.562 -17.562 1.438 1 95.94 141 ASP B C 1
ATOM 2492 O O . ASP B 1 141 ? 5.531 -18.094 1.025 1 95.94 141 ASP B O 1
ATOM 2496 N N . ALA B 1 142 ? 7.711 -17.938 1.133 1 95.31 142 ALA B N 1
ATOM 2497 C CA . ALA B 1 142 ? 7.93 -18.891 0.044 1 95.31 142 ALA B CA 1
ATOM 2498 C C . ALA B 1 142 ? 7.789 -20.328 0.533 1 95.31 142 ALA B C 1
ATOM 2500 O O . ALA B 1 142 ? 8.352 -20.688 1.567 1 95.31 142 ALA B O 1
ATOM 2501 N N . ASP B 1 143 ? 7.031 -21.094 -0.268 1 92.31 143 ASP B N 1
ATOM 2502 C CA . ASP B 1 143 ? 7.121 -22.531 -0.089 1 92.31 143 ASP B CA 1
ATOM 2503 C C . ASP B 1 143 ? 8.562 -23.016 -0.225 1 92.31 143 ASP B C 1
ATOM 2505 O O . ASP B 1 143 ? 9.289 -22.578 -1.117 1 92.31 143 ASP B O 1
ATOM 2509 N N . PRO B 1 144 ? 9.008 -23.938 0.67 1 90.75 144 PRO B N 1
ATOM 2510 C CA . PRO B 1 144 ? 10.383 -24.422 0.586 1 90.75 144 PRO B CA 1
ATOM 2511 C C . PRO B 1 144 ? 10.766 -24.859 -0.824 1 90.75 144 PRO B C 1
ATOM 2513 O O . PRO B 1 144 ? 11.898 -24.641 -1.26 1 90.75 144 PRO B O 1
ATOM 2516 N N . ALA B 1 145 ? 9.859 -25.438 -1.519 1 90.69 145 ALA B N 1
ATOM 2517 C CA . ALA B 1 145 ? 10.133 -25.953 -2.861 1 90.69 145 ALA B CA 1
ATOM 2518 C C . ALA B 1 145 ? 10.289 -24.797 -3.857 1 90.69 145 ALA B C 1
ATOM 2520 O O . ALA B 1 145 ? 10.789 -25 -4.969 1 90.69 145 ALA B O 1
ATOM 2521 N N . ALA B 1 146 ? 9.82 -23.578 -3.492 1 93.56 146 ALA B N 1
ATOM 2522 C CA . ALA B 1 146 ? 9.82 -22.453 -4.422 1 93.56 146 ALA B CA 1
ATOM 2523 C C . ALA B 1 146 ? 10.969 -21.5 -4.121 1 93.56 146 ALA B C 1
ATOM 2525 O O . ALA B 1 146 ? 11.156 -20.5 -4.828 1 93.56 146 ALA B O 1
ATOM 2526 N N . ILE B 1 147 ? 11.789 -21.75 -3.121 1 94.88 147 ILE B N 1
ATOM 2527 C CA . ILE B 1 147 ? 12.836 -20.844 -2.662 1 94.88 147 ILE B CA 1
ATOM 2528 C C . ILE B 1 147 ? 13.805 -20.531 -3.807 1 94.88 147 ILE B C 1
ATOM 2530 O O . ILE B 1 147 ? 14.125 -19.375 -4.066 1 94.88 147 ILE B O 1
ATOM 2534 N N . ASN B 1 148 ? 14.25 -21.562 -4.508 1 95.38 148 ASN B N 1
ATOM 2535 C CA . ASN B 1 148 ? 15.203 -21.391 -5.594 1 95.38 148 ASN B CA 1
ATOM 2536 C C . ASN B 1 148 ? 14.609 -20.562 -6.734 1 95.38 148 ASN B C 1
ATOM 2538 O O . ASN B 1 148 ? 15.312 -19.766 -7.359 1 95.38 148 ASN B O 1
ATOM 2542 N N . PHE B 1 149 ? 13.406 -20.828 -6.945 1 95.31 149 PHE B N 1
ATOM 2543 C CA . PHE B 1 149 ? 12.711 -20.062 -7.973 1 95.31 149 PHE B CA 1
ATOM 2544 C C . PHE B 1 149 ? 12.773 -18.578 -7.672 1 95.31 149 PHE B C 1
ATOM 2546 O O . PHE B 1 149 ? 13.188 -17.781 -8.523 1 95.31 149 PHE B O 1
ATOM 2553 N N . TYR B 1 150 ? 12.383 -18.125 -6.492 1 97.25 150 TYR B N 1
ATOM 2554 C CA . TYR B 1 150 ? 12.352 -16.719 -6.098 1 97.25 150 TYR B CA 1
ATOM 2555 C C . TYR B 1 150 ? 13.766 -16.156 -5.988 1 97.25 150 TYR B C 1
ATOM 2557 O O . TYR B 1 150 ? 14.008 -14.992 -6.316 1 97.25 150 TYR B O 1
ATOM 2565 N N . ALA B 1 151 ? 14.688 -17 -5.543 1 97 151 ALA B N 1
ATOM 2566 C CA . ALA B 1 151 ? 16.078 -16.562 -5.438 1 97 151 ALA B CA 1
ATOM 2567 C C . ALA B 1 151 ? 16.625 -16.156 -6.801 1 97 151 ALA B C 1
ATOM 2569 O O . ALA B 1 151 ? 17.359 -15.164 -6.91 1 97 151 ALA B O 1
ATOM 2570 N N . ARG B 1 152 ? 16.312 -16.844 -7.816 1 95.56 152 ARG B N 1
ATOM 2571 C CA . ARG B 1 152 ? 16.766 -16.562 -9.172 1 95.56 152 ARG B CA 1
ATOM 2572 C C . ARG B 1 152 ? 16.203 -15.227 -9.672 1 95.56 152 ARG B C 1
ATOM 2574 O O . ARG B 1 152 ? 16.766 -14.617 -10.578 1 95.56 152 ARG B O 1
ATOM 2581 N N . LEU B 1 153 ? 15.141 -14.859 -9.086 1 95.5 153 LEU B N 1
ATOM 2582 C CA . LEU B 1 153 ? 14.5 -13.609 -9.484 1 95.5 153 LEU B CA 1
ATOM 2583 C C . LEU B 1 153 ? 15.008 -12.453 -8.625 1 95.5 153 LEU B C 1
ATOM 2585 O O . LEU B 1 153 ? 14.562 -11.312 -8.789 1 95.5 153 LEU B O 1
ATOM 2589 N N . GLY B 1 154 ? 15.875 -12.68 -7.594 1 96.19 154 GLY B N 1
ATOM 2590 C CA . GLY B 1 154 ? 16.516 -11.625 -6.828 1 96.19 154 GLY B CA 1
ATOM 2591 C C . GLY B 1 154 ? 16.031 -11.539 -5.398 1 96.19 154 GLY B C 1
ATOM 2592 O O . GLY B 1 154 ? 16.516 -10.727 -4.613 1 96.19 154 GLY B O 1
ATOM 2593 N N . PHE B 1 155 ? 15.086 -12.422 -5.055 1 97.75 155 PHE B N 1
ATOM 2594 C CA . PHE B 1 155 ? 14.633 -12.422 -3.67 1 97.75 155 PHE B CA 1
ATOM 2595 C C . PHE B 1 155 ? 15.711 -12.984 -2.748 1 97.75 155 PHE B C 1
ATOM 2597 O O . PHE B 1 155 ? 16.438 -13.906 -3.121 1 97.75 155 PHE B O 1
ATOM 2604 N N . VAL B 1 156 ? 15.703 -12.438 -1.544 1 96.75 156 VAL B N 1
ATOM 2605 C CA . VAL B 1 156 ? 16.641 -12.914 -0.538 1 96.75 156 VAL B CA 1
ATOM 2606 C C . VAL B 1 156 ? 15.891 -13.359 0.71 1 96.75 156 VAL B C 1
ATOM 2608 O O . VAL B 1 156 ? 14.875 -12.766 1.078 1 96.75 156 VAL B O 1
ATOM 2611 N N . GLN B 1 157 ? 16.391 -14.406 1.323 1 95 157 GLN B N 1
ATOM 2612 C CA . GLN B 1 157 ? 15.758 -14.906 2.545 1 95 157 GLN B CA 1
ATOM 2613 C C . GLN B 1 157 ? 15.984 -13.953 3.709 1 95 157 GLN B C 1
ATOM 2615 O O . GLN B 1 157 ? 17.078 -13.422 3.881 1 95 157 GLN B O 1
ATOM 2620 N N . LEU B 1 158 ? 14.938 -13.758 4.414 1 94.62 158 LEU B N 1
ATOM 2621 C CA . LEU B 1 158 ? 15.055 -12.953 5.629 1 94.62 158 LEU B CA 1
ATOM 2622 C C . LEU B 1 158 ? 15.398 -13.828 6.828 1 94.62 158 LEU B C 1
ATOM 2624 O O . LEU B 1 158 ? 15.219 -15.047 6.781 1 94.62 158 LEU B O 1
ATOM 2628 N N . SER B 1 159 ? 16.094 -13.195 7.855 1 82 159 SER B N 1
ATOM 2629 C CA . SER B 1 159 ? 16.594 -13.922 9.016 1 82 159 SER B CA 1
ATOM 2630 C C . SER B 1 159 ? 15.445 -14.523 9.828 1 82 159 SER B C 1
ATOM 2632 O O . SER B 1 159 ? 15.633 -15.492 10.555 1 82 159 SER B O 1
ATOM 2634 N N . ALA B 1 160 ? 14.25 -14.18 9.492 1 70.62 160 ALA B N 1
ATOM 2635 C CA . ALA B 1 160 ? 13.172 -14.641 10.359 1 70.62 160 ALA B CA 1
ATOM 2636 C C . ALA B 1 160 ? 12.914 -16.125 10.18 1 70.62 160 ALA B C 1
ATOM 2638 O O . ALA B 1 160 ? 13.281 -16.703 9.156 1 70.62 160 ALA B O 1
ATOM 2639 N N . THR B 1 161 ? 12.484 -16.719 11.266 1 68.81 161 THR B N 1
ATOM 2640 C CA . THR B 1 161 ? 12.156 -18.141 11.344 1 68.81 161 THR B CA 1
ATOM 2641 C C . THR B 1 161 ? 10.984 -18.469 10.43 1 68.81 161 THR B C 1
ATOM 2643 O O . THR B 1 161 ? 10.047 -17.688 10.297 1 68.81 161 THR B O 1
ATOM 2646 N N . PRO B 1 162 ? 11.188 -19.562 9.766 1 72.94 162 PRO B N 1
ATOM 2647 C CA . PRO B 1 162 ? 10.055 -20.062 8.984 1 72.94 162 PRO B CA 1
ATOM 2648 C C . PRO B 1 162 ? 8.758 -20.094 9.781 1 72.94 162 PRO B C 1
ATOM 2650 O O . PRO B 1 162 ? 8.781 -20.234 11.008 1 72.94 162 PRO B O 1
ATOM 2653 N N . ASN B 1 163 ? 7.707 -19.812 9.055 1 72.62 163 ASN B N 1
ATOM 2654 C CA . ASN B 1 163 ? 6.43 -19.875 9.766 1 72.62 163 ASN B CA 1
ATOM 2655 C C . ASN B 1 163 ? 6.027 -21.312 10.062 1 72.62 163 ASN B C 1
ATOM 2657 O O . ASN B 1 163 ? 6.816 -22.234 9.859 1 72.62 163 ASN B O 1
ATOM 2661 N N . ALA B 1 164 ? 4.859 -21.484 10.633 1 69.25 164 ALA B N 1
ATOM 2662 C CA . ALA B 1 164 ? 4.383 -22.766 11.109 1 69.25 164 ALA B CA 1
ATOM 2663 C C . ALA B 1 164 ? 4.312 -23.781 9.977 1 69.25 164 ALA B C 1
ATOM 2665 O O . ALA B 1 164 ? 4.414 -25 10.203 1 69.25 164 ALA B O 1
ATOM 2666 N N . PHE B 1 165 ? 4.234 -23.328 8.727 1 77.81 165 PHE B N 1
ATOM 2667 C CA . PHE B 1 165 ? 4.07 -24.203 7.578 1 77.81 165 PHE B CA 1
ATOM 2668 C C . PHE B 1 165 ? 5.395 -24.406 6.844 1 77.81 165 PHE B C 1
ATOM 2670 O O . PHE B 1 165 ? 5.438 -25.016 5.777 1 77.81 165 PHE B O 1
ATOM 2677 N N . GLY B 1 166 ? 6.426 -23.859 7.457 1 84.56 166 GLY B N 1
ATOM 2678 C CA . GLY B 1 166 ? 7.754 -24.016 6.883 1 84.56 166 GLY B CA 1
ATOM 2679 C C . GLY B 1 166 ? 8.062 -23 5.801 1 84.56 166 GLY B C 1
ATOM 2680 O O . GLY B 1 166 ? 9.086 -23.094 5.129 1 84.56 166 GLY B O 1
ATOM 2681 N N . ALA B 1 167 ? 7.078 -22.109 5.598 1 90.75 167 ALA B N 1
ATOM 2682 C CA . ALA B 1 167 ? 7.312 -21.078 4.582 1 90.75 167 ALA B CA 1
ATOM 2683 C C . ALA B 1 167 ? 8.414 -20.125 5.016 1 90.75 167 ALA B C 1
ATOM 2685 O O . ALA B 1 167 ? 8.516 -19.781 6.195 1 90.75 167 ALA B O 1
ATOM 2686 N N . VAL B 1 168 ? 9.258 -19.812 4.102 1 93.81 168 VAL B N 1
ATOM 2687 C CA . VAL B 1 168 ? 10.445 -18.984 4.348 1 93.81 168 VAL B CA 1
ATOM 2688 C C . VAL B 1 168 ? 10.18 -17.547 3.898 1 93.81 168 VAL B C 1
ATOM 2690 O O . VAL B 1 168 ? 9.859 -17.312 2.734 1 93.81 168 VAL B O 1
ATOM 2693 N N . PRO B 1 169 ? 10.344 -16.609 4.824 1 95.94 169 PRO B N 1
ATOM 2694 C CA . PRO B 1 169 ? 10.156 -15.219 4.418 1 95.94 169 PRO B CA 1
ATOM 2695 C C . PRO B 1 169 ? 11.258 -14.727 3.477 1 95.94 169 PRO B C 1
ATOM 2697 O O . PRO B 1 169 ? 12.445 -14.93 3.75 1 95.94 169 PRO B O 1
ATOM 2700 N N . MET B 1 170 ? 10.875 -14.141 2.365 1 97.44 170 MET B N 1
ATOM 2701 C CA . MET B 1 170 ? 11.812 -13.602 1.387 1 97.44 170 MET B CA 1
ATOM 2702 C C . MET B 1 170 ? 11.438 -12.172 1.005 1 97.44 170 MET B C 1
ATOM 2704 O O . MET B 1 170 ? 10.289 -11.758 1.188 1 97.44 170 MET B O 1
ATOM 2708 N N . PHE B 1 171 ? 12.484 -11.445 0.553 1 98 171 PHE B N 1
ATOM 2709 C CA . PHE B 1 171 ? 12.328 -10.016 0.288 1 98 171 PHE B CA 1
ATOM 2710 C C . PHE B 1 171 ? 13.102 -9.609 -0.965 1 98 171 PHE B C 1
ATOM 2712 O O . PHE B 1 171 ? 14.211 -10.094 -1.202 1 98 171 PHE B O 1
ATOM 2719 N N . LEU B 1 172 ? 12.516 -8.789 -1.806 1 98.25 172 LEU B N 1
ATOM 2720 C CA . LEU B 1 172 ? 13.141 -8.164 -2.965 1 98.25 172 LEU B CA 1
ATOM 2721 C C . LEU B 1 172 ? 13.023 -6.645 -2.887 1 98.25 172 LEU B C 1
ATOM 2723 O O . LEU B 1 172 ? 11.922 -6.098 -2.947 1 98.25 172 LEU B O 1
ATOM 2727 N N . ALA B 1 173 ? 14.109 -5.98 -2.781 1 97.81 173 ALA B N 1
ATOM 2728 C CA . ALA B 1 173 ? 14.141 -4.527 -2.623 1 97.81 173 ALA B CA 1
ATOM 2729 C C . ALA B 1 173 ? 13.609 -3.832 -3.875 1 97.81 173 ALA B C 1
ATOM 2731 O O . ALA B 1 173 ? 13.875 -4.273 -4.996 1 97.81 173 ALA B O 1
ATOM 2732 N N . ILE B 1 174 ? 12.961 -2.723 -3.701 1 98.19 174 ILE B N 1
ATOM 2733 C CA . ILE B 1 174 ? 12.297 -2.004 -4.785 1 98.19 174 ILE B CA 1
ATOM 2734 C C . ILE B 1 174 ? 13.336 -1.541 -5.805 1 98.19 174 ILE B C 1
ATOM 2736 O O . ILE B 1 174 ? 13.047 -1.489 -7.004 1 98.19 174 ILE B O 1
ATOM 2740 N N . GLN B 1 175 ? 14.508 -1.229 -5.363 1 96.44 175 GLN B N 1
ATOM 2741 C CA . GLN B 1 175 ? 15.547 -0.737 -6.262 1 96.44 175 GLN B CA 1
ATOM 2742 C C . GLN B 1 175 ? 15.867 -1.76 -7.348 1 96.44 175 GLN B C 1
ATOM 2744 O O . GLN B 1 175 ? 16.203 -1.392 -8.477 1 96.44 175 GLN B O 1
ATOM 2749 N N . HIS B 1 176 ? 15.789 -3.027 -7.016 1 96.5 176 HIS B N 1
ATOM 2750 C CA . HIS B 1 176 ? 16.062 -4.086 -7.984 1 96.5 176 HIS B CA 1
ATOM 2751 C C . HIS B 1 176 ? 14.945 -4.172 -9.031 1 96.5 176 HIS B C 1
ATOM 2753 O O . HIS B 1 176 ? 15.203 -4.516 -10.188 1 96.5 176 HIS B O 1
ATOM 2759 N N . ILE B 1 177 ? 13.758 -3.885 -8.641 1 97.62 177 ILE B N 1
ATOM 2760 C CA . ILE B 1 177 ? 12.617 -3.93 -9.539 1 97.62 177 ILE B CA 1
ATOM 2761 C C . ILE B 1 177 ? 12.648 -2.725 -10.477 1 97.62 177 ILE B C 1
ATOM 2763 O O . ILE B 1 177 ? 12.391 -2.854 -11.68 1 97.62 177 ILE B O 1
ATOM 2767 N N . LEU B 1 178 ? 13.023 -1.544 -9.906 1 96.31 178 LEU B N 1
ATOM 2768 C CA . LEU B 1 178 ? 13.047 -0.317 -10.695 1 96.31 178 LEU B CA 1
ATOM 2769 C C . LEU B 1 178 ? 14.18 -0.355 -11.719 1 96.31 178 LEU B C 1
ATOM 2771 O O . LEU B 1 178 ? 14.094 0.277 -12.773 1 96.31 178 LEU B O 1
ATOM 2775 N N . ALA B 1 179 ? 15.234 -1.068 -11.438 1 91.88 179 ALA B N 1
ATOM 2776 C CA . ALA B 1 179 ? 16.406 -1.154 -12.32 1 91.88 179 ALA B CA 1
ATOM 2777 C C . ALA B 1 179 ? 16.156 -2.125 -13.469 1 91.88 179 ALA B C 1
ATOM 2779 O O . ALA B 1 179 ? 16.875 -2.109 -14.469 1 91.88 179 ALA B O 1
ATOM 2780 N N . ALA B 1 180 ? 15.227 -3.006 -13.344 1 84.81 180 ALA B N 1
ATOM 2781 C CA . ALA B 1 180 ? 14.945 -4.008 -14.367 1 84.81 180 ALA B CA 1
ATOM 2782 C C . ALA B 1 180 ? 14.055 -3.434 -15.461 1 84.81 180 ALA B C 1
ATOM 2784 O O . ALA B 1 180 ? 13.258 -2.521 -15.211 1 84.81 180 ALA B O 1
#

pLDDT: mean 91.71, std 13.28, range [33.53, 98.88]

Foldseek 3Di:
DPPPPPPPPPPQKDKDWDDLVDDAPCQLVFAQPDPVLSCCSNPPVSVCVVVVVWTKMFMAGPPRRHTFKMKIKDKDKDAPLQCVPPDDDDDPRIFIEIETEDIGGGNVCPPVCVSVVRVLVVLVVVVVVCVVPNGFWYKYFADPVCVVVVVVVPWDFTPDAHPPNRTTIITHTNVSSVVD/DPPPPPPPPPPQKDKDWDDLVDDAPCQLVFAQPDPVLSCCSNPPVSVCVVVVVWTKMFMAGPPRRHTFKMKIKDKDKDAPLQCVVPDDDDDPRIFIEIETEDIGGGNVCPPVCVSVVRVLVVLVVVVVVCVVPNGQWYKYFADPVCVVVVVVVPWDFTPDAHPPNRTTIITHTNVSSVVD

Nearest PDB structures (foldseek):
  7byy-assembly1_B  TM=9.789E-01  e=3.202E-32  Escherichia coli
  6ajn-assembly1_A  TM=8.345E-01  e=4.556E-13  Escherichia coli
  6gtp-assembly1_A-2  TM=8.534E-01  e=2.235E-12  Escherichia coli
  7f36-assembly1_D  TM=9.117E-01  e=3.505E-11  Salmonella enterica subsp. enterica serovar Typhimurium str. LT2
  7f37-assembly1_A  TM=8.162E-01  e=2.582E-11  Escherichia coli O157:H7

Radius of gyration: 23.31 Å; Cα contacts (8 Å, |Δi|>4): 676; chains: 2; bounding box: 44×80×77 Å

Sequence 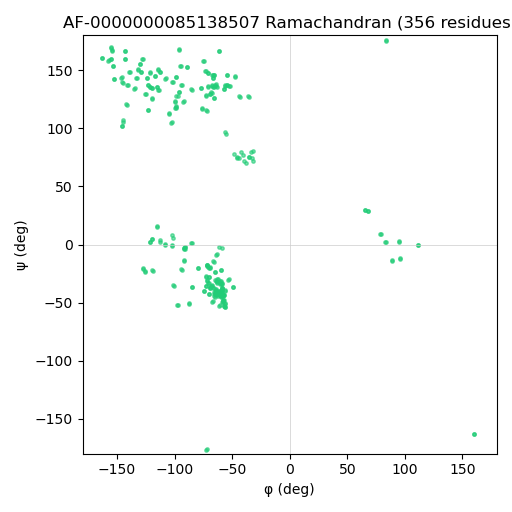(360 aa):
MVDKHEEITLPIVLSCNYQSDITYPGQKQFDCGNPVIDKFVRASLKKSVRNSDCAAKALIDRQSGELIGICTFTAYSLEKQRVSGVLQGSQPSEIGVVRLVMLGVARKYQKRGFGQDLLCDFFEHVKIIHQALPIKGVYLDADPAAINFYARLGFVQLSATPNAFGAVPMFLAIQHILAAMVDKHEEITLPIVLSCNYQSDITYPGQKQFDCGNPVIDKFVRASLKKSVRNSDCAAKALIDRQSGELIGICTFTAYSLEKQRVSGVLQGSQPSEIGVVRLVMLGVARKYQKRGFGQDLLCDFFEHVKIIHQALPIKGVYLDADPAAINFYARLGFVQLSATPNAFGAVPMFLAIQHILAA

InterPro domains:
  IPR000182 GNAT domain [PF13508] (72-156)
  IPR016181 Acyl-CoA N-acyltransferase [SSF55729] (42-165)

Solvent-accessible surface area (backbone atoms only — not comparable to full-atom values): 19650 Å² total; per-residue (Å²): 134,82,78,74,72,71,73,77,75,63,70,63,56,42,76,44,73,57,54,58,90,58,87,47,45,57,33,76,69,45,46,46,85,43,69,68,60,26,50,37,54,44,72,37,44,48,59,35,42,66,69,31,67,24,41,40,41,27,30,23,30,66,83,79,43,29,52,42,27,41,36,31,35,30,40,21,53,43,55,34,79,66,40,56,90,77,48,81,77,91,68,56,72,63,39,19,26,38,29,49,76,47,76,44,39,26,53,93,58,51,96,69,55,52,66,56,53,52,48,52,53,49,50,56,50,47,54,55,33,36,73,67,46,28,39,56,25,41,35,35,64,33,49,70,89,44,44,67,61,45,40,76,75,60,34,39,76,38,86,62,73,52,47,98,84,52,24,37,39,30,39,31,52,35,68,64,58,71,72,99,134,81,79,75,72,70,72,77,74,64,72,63,57,42,77,43,75,56,54,58,90,57,86,47,47,57,35,76,69,44,46,46,85,44,69,68,60,27,50,37,54,44,70,37,43,49,58,34,41,66,69,32,68,23,40,41,43,28,30,25,32,66,84,79,42,30,52,41,28,42,35,31,35,30,39,20,53,41,53,35,79,66,40,57,89,78,48,80,77,90,68,56,71,62,38,18,25,39,29,51,74,47,75,44,39,25,54,94,56,51,95,69,55,52,66,57,53,51,48,52,54,49,49,56,50,47,53,55,33,35,74,67,47,29,40,55,25,41,33,35,64,32,50,71,89,44,45,66,62,45,40,76,74,60,34,40,76,37,88,60,75,52,49,98,84,52,25,36,39,29,39,29,55,34,68,65,58,71,73,98